Protein AF-0000000066028217 (afdb_homodimer)

InterPro domains:
  IPR004821 Cytidyltransferase-like domain [PF01467] (5-161)
  IPR004821 Cytidyltransferase-like domain [TIGR00125] (3-67)
  IPR005248 Nicotinate/nicotinamide nucleotide adenylyltransferase [MF_00244] (1-187)
  IPR005248 Nicotinate/nicotinamide nucleotide adenylyltransferase [PTHR39321] (1-186)
  IPR005248 Nicotinate/nicotinamide nucleotide adenylyltransferase [TIGR00482] (5-186)
  IPR005248 Nicotinate/nicotinamide nucleotide adenylyltransferase [cd02165] (3-186)
  IPR014729 Rossmann-like alpha/beta/alpha sandwich fold [G3DSA:3.40.50.620] (1-187)

Sequence (380 aa):
MRIAILGGTYNPVHVGHMFLAKEIEHFLNVDKILFIPTHKPVHKCVENISVKDRIAMLKLAVQHENNMFIDECDIINGGITYTVDTIACIRNKYVHDDIYLVIGDDLFESFDSWKNPEKIIDSVNLVVVHRIYSERLVSRFKHTYIDNRIFSISSSEIRSRIEQGLPVDYLLPFDVLQYIKSNNLYVKGKMRIAILGGTYNPVHVGHMFLAKEIEHFLNVDKILFIPTHKPVHKCVENISVKDRIAMLKLAVQHENNMFIDECDIINGGITYTVDTIACIRNKYVHDDIYLVIGDDLFESFDSWKNPEKIIDSVNLVVVHRIYSERLVSRFKHTYIDNRIFSISSSEIRSRIEQGLPVDYLLPFDVLQYIKSNNLYVKGK

Structure (mmCIF, N/CA/C/O backbone):
data_AF-0000000066028217-model_v1
#
loop_
_entity.id
_entity.type
_entity.pdbx_description
1 polymer 'Probable nicotinate-nucleotide adenylyltransferase'
#
loop_
_atom_site.group_PDB
_atom_site.id
_atom_site.type_symbol
_atom_site.label_atom_id
_atom_site.label_alt_id
_atom_site.label_comp_id
_atom_site.label_asym_id
_atom_site.label_entity_id
_atom_site.label_seq_id
_atom_site.pdbx_PDB_ins_code
_atom_site.Cartn_x
_atom_site.Cartn_y
_atom_site.Cartn_z
_atom_site.occupancy
_atom_site.B_iso_or_equiv
_atom_site.auth_seq_id
_atom_site.auth_comp_id
_atom_site.auth_asym_id
_atom_site.auth_atom_id
_atom_site.pdbx_PDB_model_num
ATOM 1 N N . MET A 1 1 ? -8.289 -29.938 -3.59 1 96.25 1 MET A N 1
ATOM 2 C CA . MET A 1 1 ? -8.203 -28.547 -3.166 1 96.25 1 MET A CA 1
ATOM 3 C C . MET A 1 1 ? -8.148 -27.625 -4.371 1 96.25 1 MET A C 1
ATOM 5 O O . MET A 1 1 ? -7.883 -28.062 -5.492 1 96.25 1 MET A O 1
ATOM 9 N N . ARG A 1 2 ? -8.484 -26.344 -4.117 1 98.31 2 ARG A N 1
ATOM 10 C CA . ARG A 1 2 ? -8.258 -25.266 -5.078 1 98.31 2 ARG A CA 1
ATOM 11 C C . ARG A 1 2 ? -6.98 -24.5 -4.75 1 98.31 2 ARG A C 1
ATOM 13 O O . ARG A 1 2 ? -6.859 -23.922 -3.666 1 98.31 2 ARG A O 1
ATOM 20 N N . ILE A 1 3 ? -6.02 -24.531 -5.684 1 98.5 3 ILE A N 1
ATOM 21 C CA . ILE A 1 3 ? -4.699 -23.953 -5.414 1 98.5 3 ILE A CA 1
ATOM 22 C C . ILE A 1 3 ? -4.363 -22.906 -6.477 1 98.5 3 ILE A C 1
ATOM 24 O O . ILE A 1 3 ? -4.395 -23.203 -7.676 1 98.5 3 ILE A O 1
ATOM 28 N N . ALA A 1 4 ? -4.098 -21.703 -6.043 1 98.75 4 ALA A N 1
ATOM 29 C CA . ALA A 1 4 ? -3.627 -20.656 -6.961 1 98.75 4 ALA A CA 1
ATOM 30 C C . ALA A 1 4 ? -2.105 -20.547 -6.922 1 98.75 4 ALA A C 1
ATOM 32 O O . ALA A 1 4 ? -1.503 -20.547 -5.848 1 98.75 4 ALA A O 1
ATOM 33 N N . ILE A 1 5 ? -1.541 -20.484 -8.062 1 98.06 5 ILE A N 1
ATOM 34 C CA . ILE A 1 5 ? -0.092 -20.328 -8.133 1 98.06 5 ILE A CA 1
ATOM 35 C C . ILE A 1 5 ? 0.257 -18.969 -8.727 1 98.06 5 ILE A C 1
ATOM 37 O O . ILE A 1 5 ? -0.337 -18.547 -9.719 1 98.06 5 ILE A O 1
ATOM 41 N N . LEU A 1 6 ? 1.158 -18.297 -8.078 1 97.38 6 LEU A N 1
ATOM 42 C CA . LEU A 1 6 ? 1.657 -16.984 -8.445 1 97.38 6 LEU A CA 1
ATOM 43 C C . LEU A 1 6 ? 3.168 -17 -8.648 1 97.38 6 LEU A C 1
ATOM 45 O O . LEU A 1 6 ? 3.93 -17.016 -7.68 1 97.38 6 LEU A O 1
ATOM 49 N N . GLY A 1 7 ? 3.545 -17.016 -9.914 1 94.56 7 GLY A N 1
ATOM 50 C CA . GLY A 1 7 ? 4.965 -16.922 -10.211 1 94.56 7 GLY A CA 1
ATOM 51 C C . GLY A 1 7 ? 5.496 -15.508 -10.195 1 94.56 7 GLY A C 1
ATOM 52 O O . GLY A 1 7 ? 4.773 -14.562 -10.531 1 94.56 7 GLY A O 1
ATOM 53 N N . GLY A 1 8 ? 6.711 -15.359 -9.797 1 93.12 8 GLY A N 1
ATOM 54 C CA . GLY A 1 8 ? 7.348 -14.055 -9.828 1 93.12 8 GLY A CA 1
ATOM 55 C C . GLY A 1 8 ? 8.812 -14.094 -9.414 1 93.12 8 GLY A C 1
ATOM 56 O O . GLY A 1 8 ? 9.258 -15.055 -8.789 1 93.12 8 GLY A O 1
ATOM 57 N N . THR A 1 9 ? 9.523 -13.062 -9.844 1 91.62 9 THR A N 1
ATOM 58 C CA . THR A 1 9 ? 10.906 -12.945 -9.414 1 91.62 9 THR A CA 1
ATOM 59 C C . THR A 1 9 ? 10.984 -12.57 -7.934 1 91.62 9 THR A C 1
ATOM 61 O O . THR A 1 9 ? 11.852 -13.055 -7.207 1 91.62 9 THR A O 1
ATOM 64 N N . TYR A 1 10 ? 10.062 -11.688 -7.488 1 95.56 10 TYR A N 1
ATOM 65 C CA . TYR A 1 10 ? 9.969 -11.258 -6.098 1 95.56 10 TYR A CA 1
ATOM 66 C C . TYR A 1 10 ? 11.289 -10.656 -5.625 1 95.56 10 TYR A C 1
ATOM 68 O O . TYR A 1 10 ? 11.828 -11.062 -4.594 1 95.56 10 TYR A O 1
ATOM 76 N N . ASN A 1 11 ? 11.68 -9.586 -6.414 1 94.62 11 ASN A N 1
ATOM 77 C CA . ASN A 1 11 ? 12.969 -8.938 -6.172 1 94.62 11 ASN A CA 1
ATOM 78 C C . ASN A 1 11 ? 12.797 -7.469 -5.801 1 94.62 11 ASN A C 1
ATOM 80 O O . ASN A 1 11 ? 13.289 -6.586 -6.508 1 94.62 11 ASN A O 1
ATOM 84 N N . PRO A 1 12 ? 12.203 -7.152 -4.773 1 97.31 12 PRO A N 1
ATOM 85 C CA . PRO A 1 12 ? 11.695 -8 -3.693 1 97.31 12 PRO A CA 1
ATOM 86 C C . PRO A 1 12 ? 10.18 -8.203 -3.773 1 97.31 12 PRO A C 1
ATOM 88 O O . PRO A 1 12 ? 9.516 -7.598 -4.617 1 97.31 12 PRO A O 1
ATOM 91 N N . VAL A 1 13 ? 9.688 -9.109 -2.984 1 98.12 13 VAL A N 1
ATOM 92 C CA . VAL A 1 13 ? 8.258 -9.164 -2.711 1 98.12 13 VAL A CA 1
ATOM 93 C C . VAL A 1 13 ? 7.805 -7.855 -2.064 1 98.12 13 VAL A C 1
ATOM 95 O O . VAL A 1 13 ? 8.547 -7.25 -1.285 1 98.12 13 VAL A O 1
ATOM 98 N N . HIS A 1 14 ? 6.672 -7.363 -2.369 1 98.06 14 HIS A N 1
ATOM 99 C CA . HIS A 1 14 ? 6.145 -6.125 -1.808 1 98.06 14 HIS A CA 1
ATOM 100 C C . HIS A 1 14 ? 4.652 -6.242 -1.517 1 98.06 14 HIS A C 1
ATOM 102 O O . HIS A 1 14 ? 4.051 -7.293 -1.75 1 98.06 14 HIS A O 1
ATOM 108 N N . VAL A 1 15 ? 4.055 -5.207 -0.987 1 97.31 15 VAL A N 1
ATOM 109 C CA . VAL A 1 15 ? 2.684 -5.254 -0.489 1 97.31 15 VAL A CA 1
ATOM 110 C C . VAL A 1 15 ? 1.72 -5.473 -1.652 1 97.31 15 VAL A C 1
ATOM 112 O O . VAL A 1 15 ? 0.639 -6.039 -1.472 1 97.31 15 VAL A O 1
ATOM 115 N N . GLY A 1 16 ? 2.113 -4.992 -2.84 1 96.88 16 GLY A N 1
ATOM 116 C CA . GLY A 1 16 ? 1.283 -5.238 -4.008 1 96.88 16 GLY A CA 1
ATOM 117 C C . GLY A 1 16 ? 1.086 -6.711 -4.305 1 96.88 16 GLY A C 1
ATOM 118 O O . GLY A 1 16 ? -0.009 -7.133 -4.684 1 96.88 16 GLY A O 1
ATOM 119 N N . HIS A 1 17 ? 2.133 -7.52 -4.203 1 97.81 17 HIS A N 1
ATOM 120 C CA . HIS A 1 17 ? 2.031 -8.969 -4.371 1 97.81 17 HIS A CA 1
ATOM 121 C C . HIS A 1 17 ? 1.104 -9.578 -3.326 1 97.81 17 HIS A C 1
ATOM 123 O O . HIS A 1 17 ? 0.26 -10.414 -3.654 1 97.81 17 HIS A O 1
ATOM 129 N N . MET A 1 18 ? 1.271 -9.141 -2.127 1 98.19 18 MET A N 1
ATOM 130 C CA . MET A 1 18 ? 0.493 -9.688 -1.018 1 98.19 18 MET A CA 1
ATOM 131 C C . MET A 1 18 ? -0.981 -9.32 -1.156 1 98.19 18 MET A C 1
ATOM 133 O O . MET A 1 18 ? -1.857 -10.164 -0.95 1 98.19 18 MET A O 1
ATOM 137 N N . PHE A 1 19 ? -1.196 -8.086 -1.511 1 97.94 19 PHE A N 1
ATOM 138 C CA . PHE A 1 19 ? -2.57 -7.641 -1.708 1 97.94 19 PHE A CA 1
ATOM 139 C C . PHE A 1 19 ? -3.24 -8.43 -2.828 1 97.94 19 PHE A C 1
ATOM 141 O O . PHE A 1 19 ? -4.395 -8.836 -2.701 1 97.94 19 PHE A O 1
ATOM 148 N N . LEU A 1 20 ? -2.51 -8.602 -3.906 1 97.75 20 LEU A N 1
ATOM 149 C CA . LEU A 1 20 ? -3.037 -9.383 -5.02 1 97.75 20 LEU A CA 1
ATOM 150 C C . LEU A 1 20 ? -3.418 -10.789 -4.562 1 97.75 20 LEU A C 1
ATOM 152 O O . LEU A 1 20 ? -4.465 -11.312 -4.953 1 97.75 20 LEU A O 1
ATOM 156 N N . ALA A 1 21 ? -2.598 -11.391 -3.777 1 98.44 21 ALA A N 1
ATOM 157 C CA . ALA A 1 21 ? -2.879 -12.727 -3.254 1 98.44 21 ALA A CA 1
ATOM 158 C C . ALA A 1 21 ? -4.195 -12.742 -2.48 1 98.44 21 ALA A C 1
ATOM 160 O O . ALA A 1 21 ? -4.977 -13.695 -2.596 1 98.44 21 ALA A O 1
ATOM 161 N N . LYS A 1 22 ? -4.441 -11.703 -1.709 1 98.12 22 LYS A N 1
ATOM 162 C CA . LYS A 1 22 ? -5.695 -11.609 -0.967 1 98.12 22 L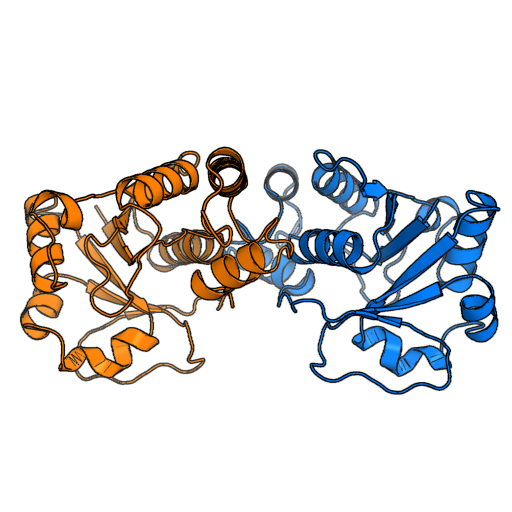YS A CA 1
ATOM 163 C C . LYS A 1 22 ? -6.887 -11.492 -1.913 1 98.12 22 LYS A C 1
ATOM 165 O O . LYS A 1 22 ? -7.934 -12.102 -1.681 1 98.12 22 LYS A O 1
ATOM 170 N N . GLU A 1 23 ? -6.699 -10.672 -2.979 1 97.88 23 GLU A N 1
ATOM 171 C CA . GLU A 1 23 ? -7.742 -10.555 -3.992 1 97.88 23 GLU A CA 1
ATOM 172 C C . GLU A 1 23 ? -8.047 -11.906 -4.629 1 97.88 23 GLU A C 1
ATOM 174 O O . GLU A 1 23 ? -9.219 -12.273 -4.801 1 97.88 23 GLU A O 1
ATOM 179 N N . ILE A 1 24 ? -7.016 -12.609 -4.957 1 98 24 ILE A N 1
ATOM 180 C CA . ILE A 1 24 ? -7.145 -13.906 -5.602 1 98 24 ILE A CA 1
ATOM 181 C C . ILE A 1 24 ? -7.879 -14.875 -4.672 1 98 24 ILE A C 1
ATOM 183 O O . ILE A 1 24 ? -8.789 -15.586 -5.102 1 98 24 ILE A O 1
ATOM 187 N N . GLU A 1 25 ? -7.484 -14.914 -3.447 1 97.69 25 GLU A N 1
ATOM 188 C CA . GLU A 1 25 ? -8.141 -15.758 -2.451 1 97.69 25 GLU A CA 1
ATOM 189 C C . GLU A 1 25 ? -9.641 -15.477 -2.395 1 97.69 25 GLU A C 1
ATOM 191 O O . GLU A 1 25 ? -10.453 -16.406 -2.396 1 97.69 25 GLU A O 1
ATOM 196 N N . HIS A 1 26 ? -9.977 -14.258 -2.404 1 96.94 26 HIS A N 1
ATOM 197 C CA . HIS A 1 26 ? -11.367 -13.836 -2.291 1 96.94 26 HIS A CA 1
ATOM 198 C C . HIS A 1 26 ? -12.156 -14.211 -3.539 1 96.94 26 HIS A C 1
ATOM 200 O O . HIS A 1 26 ? -13.195 -14.867 -3.445 1 96.94 26 HIS A O 1
ATOM 206 N N . PHE A 1 27 ? -11.664 -13.875 -4.719 1 97.5 27 PHE A N 1
ATOM 207 C CA . PHE A 1 27 ? -12.438 -13.984 -5.945 1 97.5 27 PHE A CA 1
ATOM 208 C C . PHE A 1 27 ? -12.492 -15.438 -6.418 1 97.5 27 PHE A C 1
ATOM 210 O O . PHE A 1 27 ? -13.484 -15.859 -7.012 1 97.5 27 PHE A O 1
ATOM 217 N N . LEU A 1 28 ? -11.438 -16.219 -6.121 1 97.81 28 LEU A N 1
ATOM 218 C CA . LEU A 1 28 ? -11.375 -17.578 -6.625 1 97.81 28 LEU A CA 1
ATOM 219 C C . LEU A 1 28 ? -11.742 -18.578 -5.531 1 97.81 28 LEU A C 1
ATOM 221 O O . LEU A 1 28 ? -11.914 -19.766 -5.805 1 97.81 28 LEU A O 1
ATOM 225 N N . ASN A 1 29 ? -11.852 -18.109 -4.293 1 97.12 29 ASN A N 1
ATOM 226 C CA . ASN A 1 29 ? -12.156 -18.969 -3.162 1 97.12 29 ASN A CA 1
ATOM 227 C C . ASN A 1 29 ? -11.203 -20.156 -3.1 1 97.12 29 ASN A C 1
ATOM 229 O O . ASN A 1 29 ? -11.648 -21.312 -3.021 1 97.12 29 ASN A O 1
ATOM 233 N N . VAL A 1 30 ? -9.961 -19.922 -3.201 1 98 30 VAL A N 1
ATOM 234 C CA . VAL A 1 30 ? -8.969 -21 -3.203 1 98 30 VAL A CA 1
ATOM 235 C C . VAL A 1 30 ? -8.625 -21.391 -1.768 1 98 30 VAL A C 1
ATOM 237 O O . VAL A 1 30 ? -8.758 -20.578 -0.848 1 98 30 VAL A O 1
ATOM 240 N N . ASP A 1 31 ? -8.141 -22.594 -1.637 1 98 31 ASP A N 1
ATOM 241 C CA . ASP A 1 31 ? -7.723 -23.125 -0.344 1 98 31 ASP A CA 1
ATOM 242 C C . ASP A 1 31 ? -6.281 -22.734 -0.027 1 98 31 ASP A C 1
ATOM 244 O O . ASP A 1 31 ? -5.898 -22.641 1.142 1 98 31 ASP A O 1
ATOM 248 N N . LYS A 1 32 ? -5.547 -22.578 -1.107 1 97.88 32 LYS A N 1
ATOM 249 C CA . LYS A 1 32 ? -4.105 -22.391 -0.977 1 97.88 32 LYS A CA 1
ATOM 250 C C . LYS A 1 32 ? -3.566 -21.484 -2.076 1 97.88 32 LYS A C 1
ATOM 252 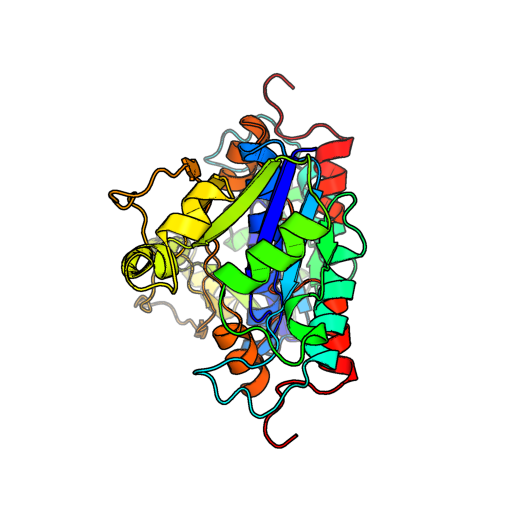O O . LYS A 1 32 ? -3.977 -21.578 -3.232 1 97.88 32 LYS A O 1
ATOM 257 N N . ILE A 1 33 ? -2.693 -20.578 -1.665 1 98.62 33 ILE A N 1
ATOM 258 C CA . ILE A 1 33 ? -1.939 -19.766 -2.617 1 98.62 33 ILE A CA 1
ATOM 259 C C . ILE A 1 33 ? -0.458 -20.125 -2.543 1 98.62 33 ILE A C 1
ATOM 261 O O . ILE A 1 33 ? 0.136 -20.125 -1.462 1 98.62 33 ILE A O 1
ATOM 265 N N . LEU A 1 34 ? 0.12 -20.469 -3.66 1 98.25 34 LEU A N 1
ATOM 266 C CA . LEU A 1 34 ? 1.528 -20.844 -3.748 1 98.25 34 LEU A CA 1
ATOM 267 C C . LEU A 1 34 ? 2.318 -19.781 -4.523 1 98.25 34 LEU A C 1
ATOM 269 O O . LEU A 1 34 ? 2.08 -19.578 -5.715 1 98.25 34 LEU A O 1
ATOM 273 N N . PHE A 1 35 ? 3.203 -19.156 -3.838 1 98.12 35 PHE A N 1
ATOM 274 C CA . PHE A 1 35 ? 4.172 -18.297 -4.516 1 98.12 35 PHE A CA 1
ATOM 275 C C . PHE A 1 35 ? 5.324 -19.125 -5.074 1 98.12 35 PHE A C 1
ATOM 277 O O . PHE A 1 35 ? 5.938 -19.906 -4.352 1 98.12 35 PHE A O 1
ATOM 284 N N . ILE A 1 36 ? 5.652 -18.906 -6.363 1 95.62 36 ILE A N 1
ATOM 285 C CA . ILE A 1 36 ? 6.719 -19.656 -7.023 1 95.62 36 ILE A CA 1
ATOM 286 C C . ILE A 1 36 ? 7.809 -18.688 -7.488 1 95.62 36 ILE A C 1
ATOM 288 O O . ILE A 1 36 ? 7.738 -18.156 -8.594 1 95.62 36 ILE A O 1
ATOM 292 N N . PRO A 1 37 ? 8.82 -18.516 -6.664 1 93.75 37 PRO A N 1
ATOM 293 C CA . PRO A 1 37 ? 9.914 -17.641 -7.09 1 93.75 37 PRO A CA 1
ATOM 294 C C . PRO A 1 37 ? 10.727 -18.219 -8.242 1 93.75 37 PRO A C 1
ATOM 296 O O . PRO A 1 37 ? 11.008 -19.422 -8.258 1 93.75 37 PRO A O 1
ATOM 299 N N . THR A 1 38 ? 11.031 -17.344 -9.148 1 87.38 38 THR A N 1
ATOM 300 C CA . THR A 1 38 ? 11.797 -17.781 -10.312 1 87.38 38 THR A CA 1
ATOM 301 C C . THR A 1 38 ? 13.289 -17.797 -10 1 87.38 38 THR A C 1
ATOM 303 O O . THR A 1 38 ? 13.766 -17.016 -9.18 1 87.38 38 THR A O 1
ATOM 306 N N . HIS A 1 39 ? 14.109 -18.75 -10.516 1 78 39 HIS A N 1
ATOM 307 C CA . HIS A 1 39 ? 15.547 -18.859 -10.281 1 78 39 HIS A CA 1
ATOM 308 C C . HIS A 1 39 ? 16.312 -17.75 -10.992 1 78 39 HIS A C 1
ATOM 310 O O . HIS A 1 39 ? 17.031 -16.984 -10.359 1 78 39 HIS A O 1
ATOM 316 N N . LYS A 1 40 ? 16.484 -17.844 -12.406 1 66.5 40 LYS A N 1
ATOM 317 C CA . LYS A 1 40 ? 17.25 -16.859 -13.172 1 66.5 40 LYS A CA 1
ATOM 318 C C . LYS A 1 40 ? 16.328 -15.812 -13.797 1 66.5 40 LYS A C 1
ATOM 320 O O . LYS A 1 40 ? 15.438 -16.156 -14.57 1 66.5 40 LYS A O 1
ATOM 325 N N . PRO A 1 41 ? 16.438 -14.617 -13.125 1 54.97 41 PRO A N 1
ATOM 326 C CA . PRO A 1 41 ? 15.625 -13.68 -13.898 1 54.97 41 PRO A CA 1
ATOM 327 C C . PRO A 1 41 ? 16.125 -13.492 -15.32 1 54.97 41 PRO A C 1
ATOM 329 O O . PRO A 1 41 ? 17.328 -13.328 -15.539 1 54.97 41 PRO A O 1
ATOM 332 N N . VAL A 1 42 ? 15.695 -14.234 -16.391 1 44.97 42 VAL A N 1
ATOM 333 C CA . VAL A 1 42 ? 16.188 -14.188 -17.766 1 44.97 42 VAL A CA 1
ATOM 334 C C . VAL A 1 42 ? 16.609 -12.766 -18.109 1 44.97 42 VAL A C 1
ATOM 336 O O . VAL A 1 42 ? 17.656 -12.562 -18.75 1 44.97 42 VAL A O 1
ATOM 339 N N . HIS A 1 43 ? 15.836 -11.805 -18.312 1 43.56 43 HIS A N 1
ATOM 340 C CA . HIS A 1 43 ? 16.047 -10.516 -18.969 1 43.56 43 HIS A CA 1
ATOM 341 C C . HIS A 1 43 ? 16.656 -9.5 -18 1 43.56 43 HIS A C 1
ATOM 343 O O . HIS A 1 43 ? 16.953 -8.367 -18.391 1 43.56 43 HIS A O 1
ATOM 349 N N . LYS A 1 44 ? 16.609 -9.844 -16.688 1 46 44 LYS A N 1
ATOM 350 C CA . LYS A 1 44 ? 17.078 -8.734 -15.867 1 46 44 LYS A CA 1
ATOM 351 C C . LYS A 1 44 ? 18.375 -9.094 -15.164 1 46 44 LYS A C 1
ATOM 353 O O . LYS A 1 44 ? 18.531 -10.195 -14.641 1 46 44 LYS A O 1
ATOM 358 N N . CYS A 1 45 ? 19.547 -8.781 -15.797 1 42.94 45 CYS A N 1
ATOM 359 C CA . CYS A 1 45 ? 20.781 -8.852 -15.023 1 42.94 45 CYS A CA 1
ATOM 360 C C . CYS A 1 45 ? 20.516 -8.625 -13.539 1 42.94 45 CYS A C 1
ATOM 362 O O . CYS A 1 45 ? 20.344 -7.484 -13.102 1 42.94 45 CYS A O 1
ATOM 364 N N . VAL A 1 46 ? 19.688 -9.305 -12.945 1 49.84 46 VAL A N 1
ATOM 365 C CA . VAL A 1 46 ? 19.516 -9.031 -11.523 1 49.84 46 VAL A CA 1
ATOM 366 C C . VAL A 1 46 ? 20.844 -9.242 -10.797 1 49.84 46 VAL A C 1
ATOM 368 O O . VAL A 1 46 ? 21.219 -10.375 -10.492 1 49.84 46 VAL A O 1
ATOM 371 N N . GLU A 1 47 ? 21.891 -8.68 -11.32 1 51.38 47 GLU A N 1
ATOM 372 C CA . GLU A 1 47 ? 23.234 -8.961 -10.828 1 51.38 47 GLU A CA 1
ATOM 373 C C . GLU A 1 47 ? 23.234 -9.086 -9.305 1 51.38 47 GLU A C 1
ATOM 375 O O . GLU A 1 47 ? 24.047 -9.828 -8.75 1 51.38 47 GLU A O 1
ATOM 380 N N . ASN A 1 48 ? 22.328 -8.281 -8.477 1 62.94 48 ASN A N 1
ATOM 381 C CA . ASN A 1 48 ? 22.953 -7.973 -7.195 1 62.94 48 ASN A CA 1
ATOM 382 C C . ASN A 1 48 ? 22.266 -8.703 -6.047 1 62.94 48 ASN A C 1
ATOM 384 O O . ASN A 1 48 ? 22.781 -8.742 -4.93 1 62.94 48 ASN A O 1
ATOM 388 N N . ILE A 1 49 ? 21.047 -9.336 -6.262 1 82.88 49 ILE A N 1
ATOM 389 C CA . ILE A 1 49 ? 20.531 -9.977 -5.059 1 82.88 49 ILE A CA 1
ATOM 390 C C . ILE A 1 49 ? 20.406 -11.484 -5.293 1 82.88 49 ILE A C 1
ATOM 392 O O . ILE A 1 49 ? 19.922 -11.906 -6.348 1 82.88 49 ILE A O 1
ATOM 396 N N . SER A 1 50 ? 20.828 -12.375 -4.422 1 87.31 50 SER A N 1
ATOM 397 C CA . SER A 1 50 ? 20.812 -13.836 -4.531 1 87.31 50 SER A CA 1
ATOM 398 C C . SER A 1 50 ? 19.391 -14.383 -4.461 1 87.31 50 SER A C 1
ATOM 400 O O . SER A 1 50 ? 18.5 -13.742 -3.904 1 87.31 50 SER A O 1
ATOM 402 N N . VAL A 1 51 ? 19.203 -15.531 -5.066 1 88.69 51 VAL A N 1
ATOM 403 C CA . VAL A 1 51 ? 17.922 -16.25 -4.973 1 88.69 51 VAL A CA 1
ATOM 404 C C . VAL A 1 51 ? 17.609 -16.547 -3.51 1 88.69 51 VAL A C 1
ATOM 406 O O . VAL A 1 51 ? 16.438 -16.516 -3.105 1 88.69 51 VAL A O 1
ATOM 409 N N . LYS A 1 52 ? 18.656 -16.75 -2.777 1 91.69 52 LYS A N 1
ATOM 410 C CA . LYS A 1 52 ? 18.484 -17.016 -1.353 1 91.69 52 LYS A CA 1
ATOM 411 C C . LYS A 1 52 ? 17.844 -15.828 -0.638 1 91.69 52 LYS A C 1
ATOM 413 O O . LYS A 1 52 ? 16.938 -16 0.175 1 91.69 52 LYS A O 1
ATOM 418 N N . ASP A 1 53 ? 18.297 -14.656 -0.939 1 95.12 53 ASP A N 1
ATOM 419 C CA . ASP A 1 53 ? 17.75 -13.445 -0.337 1 95.12 53 ASP A CA 1
ATOM 420 C C . ASP A 1 53 ? 16.297 -13.234 -0.753 1 95.12 53 ASP A C 1
ATOM 422 O O . ASP A 1 53 ? 15.453 -12.867 0.07 1 95.12 53 ASP A O 1
ATOM 426 N N . ARG A 1 54 ? 16.031 -13.492 -1.999 1 95.19 54 ARG A N 1
ATOM 427 C CA . ARG A 1 54 ? 14.672 -13.328 -2.502 1 95.19 54 ARG A CA 1
ATOM 428 C C . ARG A 1 54 ? 13.711 -14.289 -1.804 1 95.19 54 ARG A C 1
ATOM 430 O O . ARG A 1 54 ? 12.609 -13.898 -1.414 1 95.19 54 ARG A O 1
ATOM 437 N N . ILE A 1 55 ? 14.148 -15.484 -1.61 1 95.12 55 ILE A N 1
ATOM 438 C CA . ILE A 1 55 ? 13.328 -16.5 -0.958 1 95.12 55 ILE A CA 1
ATOM 439 C C . ILE A 1 55 ? 13.148 -16.156 0.517 1 95.12 55 ILE A C 1
ATOM 441 O O . ILE A 1 55 ? 12.055 -16.297 1.066 1 95.12 55 ILE A O 1
ATOM 445 N N . ALA A 1 56 ? 14.227 -15.695 1.141 1 97.31 56 ALA A N 1
ATOM 446 C CA . ALA A 1 56 ? 14.141 -15.289 2.541 1 97.31 56 ALA A CA 1
ATOM 447 C C . ALA A 1 56 ? 13.109 -14.188 2.734 1 97.31 56 ALA A C 1
ATOM 449 O O . ALA A 1 56 ? 12.289 -14.25 3.654 1 97.31 56 ALA A O 1
ATOM 450 N N . MET A 1 57 ? 13.141 -13.242 1.867 1 98.31 57 MET A N 1
ATOM 451 C CA . MET A 1 57 ? 12.188 -12.141 1.945 1 98.31 57 MET A CA 1
ATOM 452 C C . MET A 1 57 ? 10.766 -12.641 1.701 1 98.31 57 MET A C 1
ATOM 454 O O . MET A 1 57 ? 9.828 -12.203 2.373 1 98.31 57 MET A O 1
ATOM 458 N N . LEU A 1 58 ? 10.656 -13.531 0.771 1 98.19 58 LEU A N 1
ATOM 459 C CA . LEU A 1 58 ? 9.344 -14.078 0.469 1 98.19 58 LEU A CA 1
ATOM 460 C C . LEU A 1 58 ? 8.789 -14.852 1.66 1 98.19 58 LEU A C 1
ATOM 462 O O . LEU A 1 58 ? 7.605 -14.742 1.985 1 98.19 58 LEU A O 1
ATOM 466 N N . LYS A 1 59 ? 9.625 -15.617 2.312 1 98.56 59 LYS A N 1
ATOM 467 C CA . LYS A 1 59 ? 9.234 -16.344 3.51 1 98.56 59 LYS A CA 1
ATOM 468 C C . LYS A 1 59 ? 8.742 -15.406 4.602 1 98.56 59 LYS A C 1
ATOM 470 O O . LYS A 1 59 ? 7.738 -15.672 5.262 1 98.56 59 LYS A O 1
ATOM 475 N N . LEU A 1 60 ? 9.438 -14.336 4.742 1 98.62 60 LEU A N 1
ATOM 476 C CA . LEU A 1 60 ? 9.062 -13.336 5.73 1 98.62 60 LEU A CA 1
ATOM 477 C C . LEU A 1 60 ? 7.711 -12.711 5.383 1 98.62 60 LEU A C 1
ATOM 479 O O . LEU A 1 60 ? 6.902 -12.438 6.273 1 98.62 60 LEU A O 1
ATOM 483 N N . ALA A 1 61 ? 7.461 -12.523 4.109 1 98.56 61 ALA A N 1
ATOM 484 C CA . ALA A 1 61 ? 6.234 -11.875 3.656 1 98.56 61 ALA A CA 1
ATOM 485 C C . ALA A 1 61 ? 5.016 -12.75 3.943 1 98.56 61 ALA A C 1
ATOM 487 O O . ALA A 1 61 ? 3.941 -12.242 4.273 1 98.56 61 ALA A O 1
ATOM 488 N N . VAL A 1 62 ? 5.152 -14.102 3.902 1 98.38 62 VAL A N 1
ATOM 489 C CA . VAL A 1 62 ? 3.982 -14.969 3.969 1 98.38 62 VAL A CA 1
ATOM 490 C C . VAL A 1 62 ? 3.859 -15.562 5.371 1 98.38 62 VAL A C 1
ATOM 492 O O . VAL A 1 62 ? 2.881 -16.25 5.676 1 98.38 62 VAL A O 1
ATOM 495 N N . GLN A 1 63 ? 4.785 -15.266 6.234 1 97.44 63 GLN A N 1
ATOM 496 C CA . GLN A 1 63 ? 4.934 -15.984 7.5 1 97.44 63 GLN A CA 1
ATOM 497 C C . GLN A 1 63 ? 3.689 -15.82 8.367 1 97.44 63 GLN A C 1
ATOM 499 O O . GLN A 1 63 ? 3.377 -16.703 9.18 1 97.44 63 GLN A O 1
ATOM 504 N N . HIS A 1 64 ? 2.922 -14.789 8.219 1 94.38 64 HIS A N 1
ATOM 505 C CA . HIS A 1 64 ? 1.761 -14.578 9.078 1 94.38 64 HIS A CA 1
ATOM 506 C C . HIS A 1 64 ? 0.463 -14.844 8.32 1 94.38 64 HIS A C 1
ATOM 508 O O . HIS A 1 64 ? -0.623 -14.531 8.812 1 94.38 64 HIS A O 1
ATOM 514 N N . GLU A 1 65 ? 0.593 -15.359 7.152 1 97.06 65 GLU A N 1
ATOM 515 C CA . GLU A 1 65 ? -0.574 -15.703 6.348 1 97.06 65 GLU A CA 1
ATOM 516 C C . GLU A 1 65 ? -0.93 -17.172 6.488 1 97.06 65 GLU A C 1
ATOM 518 O O . GLU A 1 65 ? -0.049 -18.047 6.457 1 97.06 65 GLU A O 1
ATOM 523 N N . ASN A 1 66 ? -2.191 -17.453 6.648 1 94.81 66 ASN A N 1
ATOM 524 C CA . ASN A 1 66 ? -2.623 -18.828 6.949 1 94.81 66 ASN A CA 1
ATOM 525 C C . ASN A 1 66 ? -2.625 -19.688 5.695 1 94.81 66 ASN A C 1
ATOM 527 O O . ASN A 1 66 ? -2.344 -20.891 5.77 1 94.81 66 ASN A O 1
ATOM 531 N N . ASN A 1 67 ? -2.914 -19.219 4.57 1 97.19 67 ASN A N 1
ATOM 532 C CA . ASN A 1 67 ? -3.105 -20.078 3.4 1 97.19 67 ASN A CA 1
ATOM 533 C C . ASN A 1 67 ? -2.162 -19.688 2.264 1 97.19 67 ASN A C 1
ATOM 535 O O . ASN A 1 67 ? -2.451 -19.953 1.096 1 97.19 67 ASN A O 1
ATOM 539 N N . MET A 1 68 ? -1.07 -18.969 2.541 1 98.44 68 MET A N 1
ATOM 540 C CA . MET A 1 68 ? -0.06 -18.594 1.557 1 98.44 68 MET A CA 1
ATOM 541 C C . MET A 1 68 ? 1.253 -19.328 1.816 1 98.44 68 MET A C 1
ATOM 543 O O . MET A 1 68 ? 1.74 -19.359 2.947 1 98.44 68 MET A O 1
ATOM 547 N N . PHE A 1 69 ? 1.771 -19.969 0.794 1 98.19 69 PHE A N 1
ATOM 548 C CA . PHE A 1 69 ? 2.971 -20.781 0.918 1 98.19 69 PHE A CA 1
ATOM 549 C C . PHE A 1 69 ? 3.926 -20.531 -0.241 1 98.19 69 PHE A C 1
ATOM 551 O O . PHE A 1 69 ? 3.574 -19.828 -1.2 1 98.19 69 PHE A O 1
ATOM 558 N N . ILE A 1 70 ? 5.16 -21.062 -0.077 1 97.44 70 ILE A N 1
ATOM 559 C CA . ILE A 1 70 ? 6.18 -20.938 -1.113 1 97.44 70 ILE A CA 1
ATOM 560 C C . ILE A 1 70 ? 6.5 -22.312 -1.688 1 97.44 70 ILE A C 1
ATOM 562 O O . ILE A 1 70 ? 6.625 -23.297 -0.946 1 97.44 70 ILE A O 1
ATOM 566 N N . ASP A 1 71 ? 6.543 -22.406 -2.938 1 95.19 71 ASP A N 1
ATOM 567 C CA . ASP A 1 71 ? 7.051 -23.594 -3.623 1 95.19 71 ASP A CA 1
ATOM 568 C C . ASP A 1 71 ? 8.289 -23.25 -4.453 1 95.19 71 ASP A C 1
ATOM 570 O O . ASP A 1 71 ? 8.227 -22.406 -5.352 1 95.19 71 ASP A O 1
ATOM 574 N N . GLU A 1 72 ? 9.367 -23.906 -4.246 1 90.19 72 GLU A N 1
ATOM 575 C CA . GLU A 1 72 ? 10.648 -23.547 -4.852 1 90.19 72 GLU A CA 1
ATOM 576 C C . GLU A 1 72 ? 10.953 -24.453 -6.051 1 90.19 72 GLU A C 1
ATOM 578 O O . GLU A 1 72 ? 12.125 -24.688 -6.367 1 90.19 72 GLU A O 1
ATOM 583 N N . CYS A 1 73 ? 9.992 -24.922 -6.664 1 85.25 73 CYS A N 1
ATOM 584 C CA . CYS A 1 73 ? 10.172 -25.875 -7.758 1 85.25 73 CYS A CA 1
ATOM 585 C C . CYS A 1 73 ? 11.031 -25.266 -8.859 1 85.25 73 CYS A C 1
ATOM 587 O O . CYS A 1 73 ? 11.805 -25.969 -9.508 1 85.25 73 CYS A O 1
ATOM 589 N N . ASP A 1 74 ? 10.969 -23.984 -9.086 1 78.75 74 ASP A N 1
ATOM 590 C CA . ASP A 1 74 ? 11.758 -23.344 -10.133 1 78.75 74 ASP A CA 1
ATOM 591 C C . ASP A 1 74 ? 13.234 -23.281 -9.758 1 78.75 74 ASP A C 1
ATOM 593 O O . ASP A 1 74 ? 14.094 -23.156 -10.633 1 78.75 74 ASP A O 1
ATOM 597 N N . ILE A 1 75 ? 13.492 -23.297 -8.578 1 72.62 75 ILE A N 1
ATOM 598 C CA . ILE A 1 75 ? 14.859 -23.125 -8.086 1 72.62 75 ILE A CA 1
ATOM 599 C C . ILE A 1 75 ? 15.547 -24.484 -7.996 1 72.62 75 ILE A C 1
ATOM 601 O O . ILE A 1 75 ? 16.719 -24.625 -8.344 1 72.62 75 ILE A O 1
ATOM 605 N N . ILE A 1 76 ? 14.906 -25.438 -7.547 1 61.66 76 ILE A N 1
ATOM 606 C CA . ILE A 1 76 ? 15.453 -26.75 -7.258 1 61.66 76 ILE A CA 1
ATOM 607 C C . ILE A 1 76 ? 15.906 -27.422 -8.555 1 61.66 76 ILE A C 1
ATOM 609 O O . ILE A 1 76 ? 16.938 -28.094 -8.594 1 61.66 76 ILE A O 1
ATOM 613 N N . ASN A 1 77 ? 15.258 -27.266 -9.547 1 57.41 77 ASN A N 1
ATOM 614 C CA . ASN A 1 77 ? 15.617 -28.047 -10.734 1 57.41 77 ASN A CA 1
ATOM 615 C C . ASN A 1 77 ? 16.625 -27.297 -11.602 1 57.41 77 ASN A C 1
ATOM 617 O O . ASN A 1 77 ? 16.656 -27.469 -12.82 1 57.41 77 ASN A O 1
ATOM 621 N N . GLY A 1 78 ? 17.484 -26.625 -10.914 1 59.06 78 GLY A N 1
ATOM 622 C CA . GLY A 1 78 ? 18.594 -26.016 -11.633 1 59.06 78 GLY A CA 1
ATOM 623 C C . GLY A 1 78 ? 18.172 -24.828 -12.477 1 59.06 78 GLY A C 1
ATOM 624 O O . GLY A 1 78 ? 18.922 -24.391 -13.352 1 59.06 78 GLY A O 1
ATOM 625 N N . GLY A 1 79 ? 16.875 -24.406 -12.164 1 61.22 79 GLY A N 1
ATOM 626 C CA . GLY A 1 79 ? 16.438 -23.219 -12.867 1 61.22 79 GLY A CA 1
ATOM 627 C C . GLY A 1 79 ? 15.453 -23.5 -13.977 1 61.22 79 GLY A C 1
ATOM 628 O O . GLY A 1 79 ? 15.82 -24.047 -15.016 1 61.22 79 GLY A O 1
ATOM 629 N N . ILE A 1 80 ? 14.195 -23.812 -13.672 1 62.62 80 ILE A N 1
ATOM 630 C CA . ILE A 1 80 ? 13.109 -23.891 -14.641 1 62.62 80 ILE A CA 1
ATOM 631 C C . ILE A 1 80 ? 12.828 -22.516 -15.219 1 62.62 80 ILE A C 1
ATOM 633 O O . ILE A 1 80 ? 12.672 -21.547 -14.477 1 62.62 80 ILE A O 1
ATOM 637 N N . THR A 1 81 ? 12.914 -22.609 -16.531 1 68 81 THR A N 1
ATOM 638 C CA . THR A 1 81 ? 12.82 -21.328 -17.203 1 68 81 THR A CA 1
ATOM 639 C C . THR A 1 81 ? 11.414 -21.094 -17.734 1 68 81 THR A C 1
ATOM 641 O O . THR A 1 81 ? 10.906 -19.969 -17.703 1 68 81 THR A O 1
ATOM 644 N N . TYR A 1 82 ? 10.742 -22.312 -18.031 1 88 82 TYR A N 1
ATOM 645 C CA . TYR A 1 82 ? 9.469 -22.094 -18.703 1 88 82 TYR A CA 1
ATOM 646 C C . TYR A 1 82 ? 8.305 -22.422 -17.781 1 88 82 TYR A C 1
ATOM 648 O O . TYR A 1 82 ? 8.359 -23.391 -17.031 1 88 82 TYR A O 1
ATOM 656 N N . THR A 1 83 ? 7.223 -21.719 -17.969 1 92.94 83 THR A N 1
ATOM 657 C CA . THR A 1 83 ? 6.035 -21.875 -17.125 1 92.94 83 THR A CA 1
ATOM 658 C C . THR A 1 83 ? 5.469 -23.281 -17.266 1 92.94 83 THR A C 1
ATOM 660 O O . THR A 1 83 ? 4.984 -23.859 -16.281 1 92.94 83 THR A O 1
ATOM 663 N N . VAL A 1 84 ? 5.582 -23.859 -18.5 1 94.25 84 VAL A N 1
ATOM 664 C CA . VAL A 1 84 ? 5.043 -25.203 -18.719 1 94.25 84 VAL A CA 1
ATOM 665 C C . VAL A 1 84 ? 5.773 -26.203 -17.844 1 94.25 84 VAL A C 1
ATOM 667 O O . VAL A 1 84 ? 5.172 -27.156 -17.344 1 94.25 84 VAL A O 1
ATOM 670 N N . ASP A 1 85 ? 7.039 -25.938 -17.625 1 91.88 85 ASP A N 1
ATOM 671 C CA . ASP A 1 85 ? 7.82 -26.828 -16.766 1 91.88 85 ASP A CA 1
ATOM 672 C C . ASP A 1 85 ? 7.453 -26.625 -15.297 1 91.88 85 ASP A C 1
ATOM 674 O O . ASP A 1 85 ? 7.391 -27.578 -14.523 1 91.88 85 ASP A O 1
ATOM 678 N N . THR A 1 86 ? 7.238 -25.391 -14.953 1 92.62 86 THR A N 1
ATOM 679 C CA . THR A 1 86 ? 6.777 -25.078 -13.609 1 92.62 86 THR A CA 1
ATOM 680 C C . THR A 1 86 ? 5.449 -25.781 -13.32 1 92.62 86 THR A C 1
ATOM 682 O O . THR A 1 86 ? 5.273 -26.375 -12.258 1 92.62 86 THR A O 1
ATOM 685 N N . ILE A 1 87 ? 4.566 -25.734 -14.227 1 94.69 87 ILE A N 1
ATOM 686 C CA . ILE A 1 87 ? 3.238 -26.328 -14.086 1 94.69 87 ILE A CA 1
ATOM 687 C C . ILE A 1 87 ? 3.361 -27.844 -13.938 1 94.69 87 ILE A C 1
ATOM 689 O O . ILE A 1 87 ? 2.676 -28.453 -13.109 1 94.69 87 ILE A O 1
ATOM 693 N N . ALA A 1 88 ? 4.246 -28.422 -14.734 1 93.38 88 ALA A N 1
ATOM 694 C CA . ALA A 1 88 ? 4.461 -29.875 -14.641 1 93.38 88 ALA A CA 1
ATOM 695 C C . ALA A 1 88 ? 4.926 -30.266 -13.242 1 93.38 88 ALA A C 1
ATOM 697 O O . ALA A 1 88 ? 4.445 -31.25 -12.672 1 93.38 88 ALA A O 1
ATOM 698 N N . CYS A 1 89 ? 5.793 -29.484 -12.742 1 92.69 89 CYS A N 1
ATOM 699 C CA . CYS A 1 89 ? 6.316 -29.734 -11.406 1 92.69 89 CYS A CA 1
ATOM 700 C C . CYS A 1 89 ? 5.211 -29.641 -10.359 1 92.69 89 CYS A C 1
ATOM 702 O O . CYS A 1 89 ? 5.086 -30.516 -9.5 1 92.69 89 CYS A O 1
ATOM 704 N N . ILE A 1 90 ? 4.383 -28.625 -10.461 1 94.62 90 ILE A N 1
ATOM 705 C CA . ILE A 1 90 ? 3.311 -28.391 -9.5 1 94.62 90 ILE A CA 1
ATOM 706 C C . ILE A 1 90 ? 2.25 -29.484 -9.625 1 94.62 90 ILE A C 1
ATOM 708 O O . ILE A 1 90 ? 1.754 -29.984 -8.617 1 94.62 90 ILE A O 1
ATOM 712 N N . ARG A 1 91 ? 1.963 -29.844 -10.82 1 94.56 91 ARG A N 1
ATOM 713 C CA . ARG A 1 91 ? 0.953 -30.875 -11.078 1 94.56 91 ARG A CA 1
ATOM 714 C C . ARG A 1 91 ? 1.365 -32.219 -10.484 1 94.56 91 ARG A C 1
ATOM 716 O O . ARG A 1 91 ? 0.516 -33 -10.031 1 94.56 91 ARG A O 1
ATOM 723 N N . ASN A 1 92 ? 2.645 -32.469 -10.508 1 93.81 92 ASN A N 1
ATOM 724 C CA . ASN A 1 92 ? 3.146 -33.719 -9.93 1 93.81 92 ASN A CA 1
ATOM 725 C C . ASN A 1 92 ? 2.945 -33.75 -8.422 1 93.81 92 ASN A C 1
ATOM 727 O O . ASN A 1 92 ? 2.74 -34.812 -7.844 1 93.81 92 ASN A O 1
ATOM 731 N N . LYS A 1 93 ? 2.971 -32.625 -7.82 1 94.5 93 LYS A N 1
ATOM 732 C CA . LYS A 1 93 ? 2.812 -32.531 -6.375 1 94.5 93 LYS A CA 1
ATOM 733 C C . LYS A 1 93 ? 1.337 -32.5 -5.984 1 94.5 93 LYS A C 1
ATOM 735 O O . LYS A 1 93 ? 0.968 -32.969 -4.902 1 94.5 93 LYS A O 1
ATOM 740 N N . TYR A 1 94 ? 0.567 -31.922 -6.898 1 95.5 94 TYR A N 1
ATOM 741 C CA . TYR A 1 94 ? -0.853 -31.734 -6.633 1 95.5 94 TYR A CA 1
ATOM 742 C C . TYR A 1 94 ? -1.706 -32.375 -7.727 1 95.5 94 TYR A C 1
ATOM 744 O O . TYR A 1 94 ? -2.508 -31.672 -8.367 1 95.5 94 TYR A O 1
ATOM 752 N N . VAL A 1 95 ? -1.697 -33.656 -7.82 1 93.88 95 VAL A N 1
ATOM 753 C CA . VAL A 1 95 ? -2.184 -34.438 -8.945 1 93.88 95 VAL A CA 1
ATOM 754 C C . VAL A 1 95 ? -3.701 -34.312 -9.047 1 93.88 95 VAL A C 1
ATOM 756 O O . VAL A 1 95 ? -4.246 -34.219 -10.148 1 93.88 95 VAL A O 1
ATOM 759 N N . HIS A 1 96 ? -4.441 -34.219 -7.941 1 95.12 96 HIS A N 1
ATOM 760 C CA . HIS A 1 96 ? -5.898 -34.25 -7.988 1 95.12 96 HIS A CA 1
ATOM 761 C C . HIS A 1 96 ? -6.508 -32.906 -7.633 1 95.12 96 HIS A C 1
ATOM 763 O O . HIS A 1 96 ? -7.727 -32.781 -7.516 1 95.12 96 HIS A O 1
ATOM 769 N N . ASP A 1 97 ? -5.668 -31.922 -7.492 1 97.69 97 ASP A N 1
ATOM 770 C CA . ASP A 1 97 ? -6.145 -30.625 -7.055 1 97.69 97 ASP A CA 1
ATOM 771 C C . ASP A 1 97 ? -6.457 -29.719 -8.25 1 97.69 97 ASP A C 1
ATOM 773 O O . ASP A 1 97 ? -5.996 -29.984 -9.367 1 97.69 97 ASP A O 1
ATOM 777 N N . ASP A 1 98 ? -7.34 -28.797 -8.055 1 98.06 98 ASP A N 1
ATOM 778 C CA . ASP A 1 98 ? -7.594 -27.75 -9.047 1 98.06 98 ASP A CA 1
ATOM 779 C C . ASP A 1 98 ? -6.539 -26.656 -8.977 1 98.06 98 ASP A C 1
ATOM 781 O O . ASP A 1 98 ? -6.449 -25.938 -7.984 1 98.06 98 ASP A O 1
ATOM 785 N N . ILE A 1 99 ? -5.773 -26.562 -10.078 1 98.31 99 ILE A N 1
ATOM 786 C CA . ILE A 1 99 ? -4.676 -25.594 -10.086 1 98.31 99 ILE A CA 1
ATOM 787 C C . ILE A 1 99 ? -5.07 -24.375 -10.914 1 98.31 99 ILE A C 1
ATOM 789 O O . ILE A 1 99 ? -5.535 -24.5 -12.047 1 98.31 99 ILE A O 1
ATOM 793 N N . TYR A 1 100 ? -4.926 -23.172 -10.352 1 98.75 100 TYR A N 1
ATOM 794 C CA . TYR A 1 100 ? -5.16 -21.891 -11.016 1 98.75 100 TYR A CA 1
ATOM 795 C C . TYR A 1 100 ? -3.85 -21.156 -11.242 1 98.75 100 TYR A C 1
ATOM 797 O O . TYR A 1 100 ? -3.178 -20.75 -10.289 1 98.75 100 TYR A O 1
ATOM 805 N N . LEU A 1 101 ? -3.441 -21.016 -12.5 1 98.5 101 LEU A N 1
ATOM 806 C CA . LEU A 1 101 ? -2.287 -20.188 -12.844 1 98.5 101 LEU A CA 1
ATOM 807 C C . LEU A 1 101 ? -2.688 -18.719 -12.984 1 98.5 101 LEU A C 1
ATOM 809 O O . LEU A 1 101 ? -3.455 -18.359 -13.875 1 98.5 101 LEU A O 1
ATOM 813 N N . VAL A 1 102 ? -2.145 -17.891 -12.117 1 98.56 102 VAL A N 1
ATOM 814 C CA . VAL A 1 102 ? -2.486 -16.469 -12.125 1 98.56 102 VAL A CA 1
ATOM 815 C C . VAL A 1 102 ? -1.381 -15.672 -12.82 1 98.56 102 VAL A C 1
ATOM 817 O O . VAL A 1 102 ? -0.213 -15.75 -12.43 1 98.56 102 VAL A O 1
ATOM 820 N N . ILE A 1 103 ? -1.77 -14.938 -13.828 1 97.88 103 ILE A N 1
ATOM 821 C CA . ILE A 1 103 ? -0.792 -14.086 -14.5 1 97.88 103 ILE A CA 1
ATOM 822 C C . ILE A 1 103 ? -1.38 -12.695 -14.711 1 97.88 103 ILE A C 1
ATOM 824 O O . ILE A 1 103 ? -2.6 -12.531 -14.797 1 97.88 103 ILE A O 1
ATOM 828 N N . GLY A 1 104 ? -0.553 -11.711 -14.703 1 97.12 104 GLY A N 1
ATOM 829 C CA . GLY A 1 104 ? -0.965 -10.359 -15.039 1 97.12 104 GLY A CA 1
ATOM 830 C C . GLY A 1 104 ? -1.294 -10.18 -16.516 1 97.12 104 GLY A C 1
ATOM 831 O O . GLY A 1 104 ? -0.782 -10.914 -17.359 1 97.12 104 GLY A O 1
ATOM 832 N N . ASP A 1 105 ? -2.107 -9.211 -16.75 1 97.06 105 ASP A N 1
ATOM 833 C CA . ASP A 1 105 ? -2.521 -8.961 -18.141 1 97.06 105 ASP A CA 1
ATOM 834 C C . ASP A 1 105 ? -1.339 -8.516 -18.984 1 97.06 105 ASP A C 1
ATOM 836 O O . ASP A 1 105 ? -1.366 -8.648 -20.219 1 97.06 105 ASP A O 1
ATOM 840 N N . ASP A 1 106 ? -0.288 -8.031 -18.375 1 94.06 106 ASP A N 1
ATOM 841 C CA . ASP A 1 106 ? 0.937 -7.695 -19.094 1 94.06 106 ASP A CA 1
ATOM 842 C C . ASP A 1 106 ? 1.579 -8.945 -19.688 1 94.06 106 ASP A C 1
ATOM 844 O O . ASP A 1 106 ? 2.141 -8.898 -20.781 1 94.06 106 ASP A O 1
ATOM 848 N N . LEU A 1 107 ? 1.599 -10.055 -19 1 94.69 107 LEU A N 1
ATOM 849 C CA . LEU A 1 107 ? 2.113 -11.328 -19.484 1 94.69 107 LEU A CA 1
ATOM 850 C C . LEU A 1 107 ? 1.112 -12 -20.422 1 94.69 107 LEU A C 1
ATOM 852 O O . LEU A 1 107 ? 1.501 -12.617 -21.406 1 94.69 107 LEU A O 1
ATOM 856 N N . PHE A 1 108 ? -0.143 -11.844 -20.094 1 96.94 108 PHE A N 1
ATOM 857 C CA . PHE A 1 108 ? -1.215 -12.5 -20.828 1 96.94 108 PHE A CA 1
ATOM 858 C C . PHE A 1 108 ? -1.234 -12.023 -22.281 1 96.94 108 PHE A C 1
ATOM 860 O O . PHE A 1 108 ? -1.571 -12.789 -23.188 1 96.94 108 PHE A O 1
ATOM 867 N N . GLU A 1 109 ? -0.873 -10.773 -22.438 1 95.25 109 GLU A N 1
ATOM 868 C CA . GLU A 1 109 ? -0.875 -10.172 -23.781 1 95.25 109 GLU A CA 1
ATOM 869 C C . GLU A 1 109 ? -0.042 -11 -24.75 1 95.25 109 GLU A C 1
ATOM 871 O O . GLU A 1 109 ? -0.369 -11.086 -25.938 1 95.25 109 GLU A O 1
ATOM 876 N N . SER A 1 110 ? 1.026 -11.625 -24.328 1 95.12 110 SER A N 1
ATOM 877 C CA . SER A 1 110 ? 1.921 -12.398 -25.188 1 95.12 110 SER A CA 1
ATOM 878 C C . SER A 1 110 ? 1.838 -13.891 -24.875 1 95.12 110 SER A C 1
ATOM 880 O O . SER A 1 110 ? 2.773 -14.641 -25.141 1 95.12 110 SER A O 1
ATOM 882 N N . PHE A 1 111 ? 0.806 -14.344 -24.281 1 96.75 111 PHE A N 1
ATOM 883 C CA . PHE A 1 111 ? 0.667 -15.719 -23.812 1 96.75 111 PHE A CA 1
ATOM 884 C C . PHE A 1 111 ? 0.801 -16.703 -24.984 1 96.75 111 PHE A C 1
ATOM 886 O O . PHE A 1 111 ? 1.335 -17.797 -24.812 1 96.75 111 PHE A O 1
ATOM 893 N N . ASP A 1 112 ? 0.36 -16.328 -26.156 1 95.5 112 ASP A N 1
ATOM 894 C CA . ASP A 1 112 ? 0.42 -17.172 -27.359 1 95.5 112 ASP A CA 1
ATOM 895 C C . ASP A 1 112 ? 1.86 -17.547 -27.688 1 95.5 112 ASP A C 1
ATOM 897 O O . ASP A 1 112 ? 2.107 -18.594 -28.297 1 95.5 112 ASP A O 1
ATOM 901 N N . SER A 1 113 ? 2.77 -16.734 -27.219 1 95.5 113 SER A N 1
ATOM 902 C CA . SER A 1 113 ? 4.172 -16.953 -27.562 1 95.5 113 SER A CA 1
ATOM 903 C C . SER A 1 113 ? 4.875 -17.797 -26.516 1 95.5 113 SER A C 1
ATOM 905 O O . SER A 1 113 ? 6.051 -18.141 -26.672 1 95.5 113 SER A O 1
ATOM 907 N N . TRP A 1 114 ? 4.125 -18.188 -25.453 1 95.75 114 TRP A N 1
ATOM 908 C CA . TRP A 1 114 ? 4.734 -19 -24.406 1 95.75 114 TRP A CA 1
ATOM 909 C C . TRP A 1 114 ? 5.039 -20.406 -24.922 1 95.75 114 TRP A C 1
ATOM 911 O O . TRP A 1 114 ? 4.438 -20.859 -25.891 1 95.75 114 TRP A O 1
ATOM 921 N N . LYS A 1 115 ? 6.043 -21.031 -24.266 1 95 115 LYS A N 1
ATOM 922 C CA . LYS A 1 115 ? 6.348 -22.406 -24.625 1 95 115 LYS A CA 1
ATOM 923 C C . LYS A 1 115 ? 5.168 -23.328 -24.328 1 95 115 LYS A C 1
ATOM 925 O O . LYS A 1 115 ? 4.758 -23.453 -23.172 1 95 115 LYS A O 1
ATOM 930 N N . ASN A 1 116 ? 4.582 -23.969 -25.312 1 96.56 116 ASN A N 1
ATOM 931 C CA . ASN A 1 116 ? 3.494 -24.938 -25.219 1 96.56 116 ASN A CA 1
ATOM 932 C C . ASN A 1 116 ? 2.287 -24.359 -24.484 1 96.56 116 ASN A C 1
ATOM 934 O O . ASN A 1 116 ? 1.788 -24.969 -23.531 1 96.56 116 ASN A O 1
ATOM 938 N N . PRO A 1 117 ? 1.78 -23.234 -24.938 1 97.38 117 PRO A N 1
ATOM 939 C CA . PRO A 1 117 ? 0.666 -22.594 -24.25 1 97.38 117 PRO A CA 1
ATOM 940 C C . PRO A 1 117 ? -0.577 -23.484 -24.172 1 97.38 117 PRO A C 1
ATOM 942 O O . PRO A 1 117 ? -1.328 -23.422 -23.203 1 97.38 117 PRO A O 1
ATOM 945 N N . GLU A 1 118 ? -0.75 -24.328 -25.188 1 97.69 118 GLU A N 1
ATOM 946 C CA . GLU A 1 118 ? -1.896 -25.234 -25.172 1 97.69 118 GLU A CA 1
ATOM 947 C C . GLU A 1 118 ? -1.789 -26.25 -24.047 1 97.69 118 GLU A C 1
ATOM 949 O O . GLU A 1 118 ? -2.787 -26.562 -23.391 1 97.69 118 GLU A O 1
ATOM 954 N N . LYS A 1 119 ? -0.616 -26.703 -23.859 1 97.25 119 LYS A N 1
ATOM 955 C CA . LYS A 1 119 ? -0.385 -27.641 -22.766 1 97.25 119 LYS A CA 1
ATOM 956 C C . LYS A 1 119 ? -0.653 -27 -21.422 1 97.25 119 LYS A C 1
ATOM 958 O O . LYS A 1 119 ? -1.176 -27.641 -20.5 1 97.25 119 LYS A O 1
ATOM 963 N N . ILE A 1 120 ? -0.267 -25.75 -21.312 1 97.56 120 ILE A N 1
ATOM 964 C CA . ILE A 1 120 ? -0.513 -25.016 -20.078 1 97.56 120 ILE A CA 1
ATOM 965 C C . ILE A 1 120 ? -2.014 -24.953 -19.812 1 97.56 120 ILE A C 1
ATOM 967 O O . ILE A 1 120 ? -2.473 -25.312 -18.719 1 97.56 120 ILE A O 1
ATOM 971 N N . ILE A 1 121 ? -2.785 -24.641 -20.844 1 97.62 121 ILE A N 1
ATOM 972 C CA . ILE A 1 121 ? -4.223 -24.438 -20.703 1 97.62 121 ILE A CA 1
ATOM 973 C C . ILE A 1 121 ? -4.906 -25.766 -20.359 1 97.62 121 ILE A C 1
ATOM 975 O O . ILE A 1 121 ? -5.883 -25.781 -19.609 1 97.62 121 ILE A O 1
ATOM 979 N N . ASP A 1 122 ? -4.363 -26.812 -20.812 1 96.94 122 ASP A N 1
ATOM 980 C CA . ASP A 1 122 ? -4.926 -28.141 -20.562 1 96.94 122 ASP A CA 1
ATOM 981 C C . ASP A 1 122 ? -4.625 -28.594 -19.141 1 96.94 122 ASP A C 1
ATOM 983 O O . ASP A 1 122 ? -5.281 -29.5 -18.625 1 96.94 122 ASP A O 1
ATOM 987 N N . SER A 1 123 ? -3.674 -27.953 -18.531 1 97.19 123 SER A N 1
ATOM 988 C CA . SER A 1 123 ? -3.156 -28.469 -17.266 1 97.19 123 SER A CA 1
ATOM 989 C C . SER A 1 123 ? -3.666 -27.641 -16.078 1 97.19 123 SER A C 1
ATOM 991 O O . SER A 1 123 ? -3.646 -28.109 -14.938 1 97.19 123 SER A O 1
ATOM 993 N N . VAL A 1 124 ? -4.027 -26.391 -16.375 1 98.19 124 VAL A N 1
ATOM 994 C CA . VAL A 1 124 ? -4.398 -25.5 -15.273 1 98.19 124 VAL A CA 1
ATOM 995 C C . VAL A 1 124 ? -5.59 -24.641 -15.688 1 98.19 124 VAL A C 1
ATOM 997 O O . VAL A 1 124 ? -5.961 -24.609 -16.859 1 98.19 124 VAL A O 1
ATOM 1000 N N . ASN A 1 125 ? -6.242 -24.094 -14.711 1 98.38 125 ASN A N 1
ATOM 1001 C CA . ASN A 1 125 ? -7.172 -23 -14.961 1 98.38 125 ASN A CA 1
ATOM 1002 C C . ASN A 1 125 ? -6.449 -21.656 -15.039 1 98.38 125 ASN A C 1
ATOM 1004 O O . ASN A 1 125 ? -5.914 -21.172 -14.047 1 98.38 125 ASN A O 1
ATOM 1008 N N . LEU A 1 126 ? -6.445 -21.062 -16.203 1 98.62 126 LEU A N 1
ATOM 1009 C CA . LEU A 1 126 ? -5.742 -19.797 -16.391 1 98.62 126 LEU A CA 1
ATOM 1010 C C . LEU A 1 126 ? -6.559 -18.641 -15.859 1 98.62 126 LEU A C 1
ATOM 1012 O O . LEU A 1 126 ? -7.738 -18.484 -16.188 1 98.62 126 LEU A O 1
ATOM 1016 N N . VAL A 1 127 ? -5.934 -17.844 -15.008 1 98.69 127 VAL A N 1
ATOM 1017 C CA . VAL A 1 127 ? -6.555 -16.656 -14.422 1 98.69 127 VAL A CA 1
ATOM 1018 C C . VAL A 1 127 ? -5.738 -15.414 -14.766 1 98.69 127 VAL A C 1
ATOM 1020 O O . VAL A 1 127 ? -4.527 -15.383 -14.539 1 98.69 127 VAL A O 1
ATOM 1023 N N . VAL A 1 128 ? -6.434 -14.422 -15.266 1 98.44 128 VAL A N 1
ATOM 1024 C CA . VAL A 1 128 ? -5.777 -13.172 -15.641 1 98.44 128 VAL A CA 1
ATOM 1025 C C . VAL A 1 128 ? -6.223 -12.055 -14.695 1 98.44 128 VAL A C 1
ATOM 1027 O O . VAL A 1 128 ? -7.41 -11.93 -14.383 1 98.44 128 VAL A O 1
ATOM 1030 N N . VAL A 1 129 ? -5.266 -11.305 -14.234 1 97.88 129 VAL A N 1
ATOM 1031 C CA . VAL A 1 129 ? -5.551 -10.195 -13.328 1 97.88 129 VAL A CA 1
ATOM 1032 C C . VAL A 1 129 ? -5.102 -8.883 -13.969 1 97.88 129 VAL A C 1
ATOM 1034 O O . VAL A 1 129 ? -4.23 -8.875 -14.844 1 97.88 129 VAL A O 1
ATOM 1037 N N . HIS A 1 130 ? -5.68 -7.777 -13.492 1 96.19 130 HIS A N 1
ATOM 1038 C CA . HIS A 1 130 ? -5.297 -6.445 -13.953 1 96.19 130 HIS A CA 1
ATOM 1039 C C . HIS A 1 130 ? -3.969 -6.012 -13.344 1 96.19 130 HIS A C 1
ATOM 1041 O O . HIS A 1 130 ? -3.793 -6.074 -12.125 1 96.19 130 HIS A O 1
ATOM 1047 N N . ARG A 1 131 ? -3.084 -5.574 -14.227 1 93.06 131 ARG A N 1
ATOM 1048 C CA . ARG A 1 131 ? -1.809 -5.016 -13.789 1 93.06 131 ARG A CA 1
ATOM 1049 C C . ARG A 1 131 ? -1.539 -3.674 -14.461 1 93.06 131 ARG A C 1
ATOM 1051 O O . ARG A 1 131 ? -1.288 -2.674 -13.789 1 93.06 131 ARG A O 1
ATOM 1058 N N . ILE A 1 132 ? -1.679 -3.639 -15.75 1 90.5 132 ILE A N 1
ATOM 1059 C CA . ILE A 1 132 ? -1.376 -2.395 -16.438 1 90.5 132 ILE A CA 1
ATOM 1060 C C . ILE A 1 132 ? -2.574 -1.974 -17.297 1 90.5 132 ILE A C 1
ATOM 1062 O O . ILE A 1 132 ? -2.656 -0.825 -17.734 1 90.5 132 ILE A O 1
ATOM 1066 N N . TYR A 1 133 ? -3.543 -2.891 -17.531 1 90.62 133 TYR A N 1
ATOM 1067 C CA . TYR A 1 133 ? -4.723 -2.582 -18.328 1 90.62 133 TYR A CA 1
ATOM 1068 C C . TYR A 1 133 ? -5.973 -2.525 -17.469 1 90.62 133 TYR A C 1
ATOM 1070 O O . TYR A 1 133 ? -6.137 -3.338 -16.547 1 90.62 133 TYR A O 1
ATOM 1078 N N . SER A 1 134 ? -6.801 -1.583 -17.781 1 89.44 134 SER A N 1
ATOM 1079 C CA . SER A 1 134 ? -8.078 -1.5 -17.078 1 89.44 134 SER A CA 1
ATOM 1080 C C . SER A 1 134 ? -9.133 -2.371 -17.734 1 89.44 134 SER A C 1
ATOM 1082 O O . SER A 1 134 ? -10.062 -2.842 -17.078 1 89.44 134 SER A O 1
ATOM 1084 N N . GLU A 1 135 ? -8.914 -2.561 -18.969 1 93.12 135 GLU A N 1
ATOM 1085 C CA . GLU A 1 135 ? -9.875 -3.365 -19.719 1 93.12 135 GLU A CA 1
ATOM 1086 C C . GLU A 1 135 ? -9.391 -4.805 -19.859 1 93.12 135 GLU A C 1
ATOM 1088 O O . GLU A 1 135 ? -8.188 -5.066 -19.844 1 93.12 135 GLU A O 1
ATOM 1093 N N . ARG A 1 136 ? -10.32 -5.672 -20.047 1 95.31 136 ARG A N 1
ATOM 1094 C CA . ARG A 1 136 ? -10.008 -7.086 -20.219 1 95.31 136 ARG A CA 1
ATOM 1095 C C . ARG A 1 136 ? -9.453 -7.355 -21.609 1 95.31 136 ARG A C 1
ATOM 1097 O O . ARG A 1 136 ? -9.93 -6.789 -22.594 1 95.31 136 ARG A O 1
ATOM 1104 N N . LEU A 1 137 ? -8.445 -8.141 -21.656 1 93.94 137 LEU A N 1
ATOM 1105 C CA . LEU A 1 137 ? -7.898 -8.562 -22.938 1 93.94 137 LEU A CA 1
ATOM 1106 C C . LEU A 1 137 ? -8.672 -9.75 -23.484 1 93.94 137 LEU A C 1
ATOM 1108 O O . LEU A 1 137 ? -9.195 -10.57 -22.734 1 93.94 137 LEU A O 1
ATOM 1112 N N . VAL A 1 138 ? -8.75 -9.781 -24.766 1 92.38 138 VAL A N 1
ATOM 1113 C CA . VAL A 1 138 ? -9.383 -10.906 -25.438 1 92.38 138 VAL A CA 1
ATOM 1114 C C . VAL A 1 138 ? -8.32 -11.914 -25.875 1 92.38 138 VAL A C 1
ATOM 1116 O O . VAL A 1 138 ? -7.211 -11.539 -26.234 1 92.38 138 VAL A O 1
ATOM 1119 N N . SER A 1 139 ? -8.688 -13.164 -25.781 1 94.12 139 SER A N 1
ATOM 1120 C CA . SER A 1 139 ? -7.77 -14.234 -26.172 1 94.12 139 SER A CA 1
ATOM 1121 C C . SER A 1 139 ? -8.523 -15.484 -26.609 1 94.12 139 SER A C 1
ATOM 1123 O O . SER A 1 139 ? -9.68 -15.688 -26.219 1 94.12 139 SER A O 1
ATOM 1125 N N . ARG A 1 140 ? -7.852 -16.328 -27.422 1 95.12 140 ARG A N 1
ATOM 1126 C CA . ARG A 1 140 ? -8.43 -17.609 -27.828 1 95.12 140 ARG A CA 1
ATOM 1127 C C . ARG A 1 140 ? -8.336 -18.641 -26.719 1 95.12 140 ARG A C 1
ATOM 1129 O O . ARG A 1 140 ? -8.984 -19.688 -26.781 1 95.12 140 ARG A O 1
ATOM 1136 N N . PHE A 1 141 ? -7.5 -18.344 -25.766 1 97.44 141 PHE A N 1
ATOM 1137 C CA . PHE A 1 141 ? -7.297 -19.297 -24.672 1 97.44 141 PHE A CA 1
ATOM 1138 C C . PHE A 1 141 ? -8.391 -19.156 -23.625 1 97.44 141 PHE A C 1
ATOM 1140 O O . PHE A 1 141 ? -8.742 -18.047 -23.219 1 97.44 141 PHE A O 1
ATOM 1147 N N . LYS A 1 142 ? -8.984 -20.344 -23.234 1 97.31 142 LYS A N 1
ATOM 1148 C CA . LYS A 1 142 ? -9.914 -20.328 -22.109 1 97.31 142 LYS A CA 1
ATOM 1149 C C . LYS A 1 142 ? -9.258 -19.734 -20.859 1 97.31 142 LYS A C 1
ATOM 1151 O O . LYS A 1 142 ? -8.148 -20.109 -20.5 1 97.31 142 LYS A O 1
ATOM 1156 N N . HIS A 1 143 ? -9.883 -18.766 -20.266 1 98.06 143 HIS A N 1
ATOM 1157 C CA . HIS A 1 143 ? -9.344 -18.109 -19.078 1 98.06 143 HIS A CA 1
ATOM 1158 C C . HIS A 1 143 ? -10.453 -17.438 -18.281 1 98.06 143 HIS A C 1
ATOM 1160 O O . HIS A 1 143 ? -11.57 -17.281 -18.766 1 98.06 143 HIS A O 1
ATOM 1166 N N . THR A 1 144 ? -10.148 -17.188 -17.047 1 97 144 THR A N 1
ATOM 1167 C CA . THR A 1 144 ? -10.992 -16.391 -16.156 1 97 144 THR A CA 1
ATOM 1168 C C . THR A 1 144 ? -10.328 -15.055 -15.828 1 97 144 THR A C 1
ATOM 1170 O O . THR A 1 144 ? -9.125 -15.008 -15.562 1 97 144 THR A O 1
ATOM 1173 N N . TYR A 1 145 ? -11.078 -13.992 -15.93 1 96.56 145 TYR A N 1
ATOM 1174 C CA . TYR A 1 145 ? -10.594 -12.672 -15.539 1 96.56 145 TYR A CA 1
ATOM 1175 C C . TYR A 1 145 ? -11.117 -12.273 -14.172 1 96.56 145 TYR A C 1
ATOM 1177 O O . TYR A 1 145 ? -12.305 -12.445 -13.883 1 96.56 145 TYR A O 1
ATOM 1185 N N . ILE A 1 146 ? -10.203 -11.828 -13.375 1 95.81 146 ILE A N 1
ATOM 1186 C CA . ILE A 1 146 ? -10.617 -11.297 -12.078 1 95.81 146 ILE A CA 1
ATOM 1187 C C . ILE A 1 146 ? -10.578 -9.766 -12.109 1 95.81 146 ILE A C 1
ATOM 1189 O O . ILE A 1 146 ? -9.656 -9.18 -12.68 1 95.81 146 ILE A O 1
ATOM 1193 N N . ASP A 1 147 ? -11.586 -9.133 -11.461 1 94.38 147 ASP A N 1
ATOM 1194 C CA . ASP A 1 147 ? -11.641 -7.676 -11.406 1 94.38 147 ASP A CA 1
ATOM 1195 C C . ASP A 1 147 ? -10.977 -7.148 -10.133 1 94.38 147 ASP A C 1
ATOM 1197 O O . ASP A 1 147 ? -11.617 -6.477 -9.328 1 94.38 147 ASP A O 1
ATOM 1201 N N . ASN A 1 148 ? -9.734 -7.473 -10.086 1 96.31 148 ASN A N 1
ATOM 1202 C CA . ASN A 1 148 ? -8.953 -7.031 -8.938 1 96.31 148 ASN A CA 1
ATOM 1203 C C . ASN A 1 148 ? -8.664 -5.535 -8.992 1 96.31 148 ASN A C 1
ATOM 1205 O O . ASN A 1 148 ? -8.742 -4.922 -10.055 1 96.31 148 ASN A O 1
ATOM 1209 N N . ARG A 1 149 ? -8.352 -4.957 -7.773 1 94.56 149 ARG A N 1
ATOM 1210 C CA . ARG A 1 149 ? -7.844 -3.594 -7.664 1 94.56 149 ARG A CA 1
ATOM 1211 C C . ARG A 1 149 ? -6.375 -3.525 -8.07 1 94.56 149 ARG A C 1
ATOM 1213 O O . ARG A 1 149 ? -5.551 -4.301 -7.582 1 94.56 149 ARG A O 1
ATOM 1220 N N . ILE A 1 150 ? -6.078 -2.619 -8.961 1 91.69 150 ILE A N 1
ATOM 1221 C CA . ILE A 1 150 ? -4.691 -2.451 -9.391 1 91.69 150 ILE A CA 1
ATOM 1222 C C . ILE A 1 150 ? -3.9 -1.732 -8.305 1 91.69 150 ILE A C 1
ATOM 1224 O O . ILE A 1 150 ? -4.328 -0.695 -7.797 1 91.69 150 ILE A O 1
ATOM 1228 N N . PHE A 1 151 ? -2.883 -2.289 -7.895 1 90.62 151 PHE A N 1
ATOM 1229 C CA . PHE A 1 151 ? -1.954 -1.697 -6.938 1 90.62 151 PHE A CA 1
ATOM 1230 C C . PHE A 1 151 ? -0.686 -1.224 -7.637 1 90.62 151 PHE A C 1
ATOM 1232 O O . PHE A 1 151 ? 0.176 -2.033 -7.984 1 90.62 151 PHE A O 1
ATOM 1239 N N . SER A 1 152 ? -0.5 0.016 -7.797 1 89.25 152 SER A N 1
ATOM 1240 C CA . SER A 1 152 ? 0.568 0.567 -8.625 1 89.25 152 SER A CA 1
ATOM 1241 C C . SER A 1 152 ? 1.885 0.632 -7.859 1 89.25 152 SER A C 1
ATOM 1243 O O . SER A 1 152 ? 2.291 1.702 -7.402 1 89.25 152 SER A O 1
ATOM 1245 N N . ILE A 1 153 ? 2.59 -0.446 -7.742 1 94.56 153 ILE A N 1
ATOM 1246 C CA . ILE A 1 153 ? 3.91 -0.571 -7.133 1 94.56 153 ILE A CA 1
ATOM 1247 C C . ILE A 1 153 ? 4.699 -1.675 -7.836 1 94.56 153 ILE A C 1
ATOM 1249 O O . ILE A 1 153 ? 4.117 -2.646 -8.32 1 94.56 153 ILE A O 1
ATOM 1253 N N . SER A 1 154 ? 5.949 -1.545 -7.996 1 94.94 154 SER A N 1
ATOM 1254 C CA . SER A 1 154 ? 6.801 -2.561 -8.609 1 94.94 154 SER A CA 1
ATOM 1255 C C . SER A 1 154 ? 8.078 -2.766 -7.805 1 94.94 154 SER A C 1
ATOM 1257 O O . SER A 1 154 ? 8.508 -1.873 -7.07 1 94.94 154 SER A O 1
ATOM 1259 N N . SER A 1 155 ? 8.609 -3.936 -8.008 1 96.25 155 SER A N 1
ATOM 1260 C CA . SER A 1 155 ? 9.891 -4.227 -7.367 1 96.25 155 SER A CA 1
ATOM 1261 C C . SER A 1 155 ? 10.984 -3.289 -7.871 1 96.25 155 SER A C 1
ATOM 1263 O O . SER A 1 155 ? 11.852 -2.869 -7.102 1 96.25 155 SER A O 1
ATOM 1265 N N . SER A 1 156 ? 10.977 -2.973 -9.156 1 95.12 156 SER A N 1
ATOM 1266 C CA . SER A 1 156 ? 11.961 -2.064 -9.734 1 95.12 156 SER A CA 1
ATOM 1267 C C . SER A 1 156 ? 11.891 -0.688 -9.078 1 95.12 156 SER A C 1
ATOM 1269 O O . SER A 1 156 ? 12.922 -0.075 -8.805 1 95.12 156 SER A O 1
ATOM 1271 N N . GLU A 1 157 ? 10.688 -0.203 -8.852 1 96.12 157 GLU A N 1
ATOM 1272 C CA . GLU A 1 157 ? 10.516 1.073 -8.164 1 96.12 157 GLU A CA 1
ATOM 1273 C C . GLU A 1 157 ? 11.117 1.035 -6.762 1 96.12 157 GLU A C 1
ATOM 1275 O O . GLU A 1 157 ? 11.789 1.98 -6.344 1 96.12 157 GLU A O 1
ATOM 1280 N N . ILE A 1 158 ? 10.859 -0.024 -6.078 1 97.44 158 ILE A N 1
ATOM 1281 C CA . ILE A 1 158 ? 11.336 -0.179 -4.711 1 97.44 158 ILE A CA 1
ATOM 1282 C C . ILE A 1 158 ? 12.859 -0.179 -4.691 1 97.44 158 ILE A C 1
ATOM 1284 O O . ILE A 1 158 ? 13.484 0.523 -3.889 1 97.44 158 ILE A O 1
ATOM 1288 N N . ARG A 1 159 ? 13.453 -0.922 -5.574 1 96.56 159 ARG A N 1
ATOM 1289 C CA . ARG A 1 159 ? 14.914 -0.953 -5.656 1 96.56 159 ARG A CA 1
ATOM 1290 C C . ARG A 1 159 ? 15.469 0.43 -5.969 1 96.56 159 ARG A C 1
ATOM 1292 O O . ARG A 1 159 ? 16.438 0.868 -5.348 1 96.56 159 ARG A O 1
ATOM 1299 N N . SER A 1 160 ? 14.883 1.1 -6.922 1 96.38 160 SER A N 1
ATOM 1300 C CA . SER A 1 160 ? 15.312 2.443 -7.297 1 96.38 160 SER A CA 1
ATOM 1301 C C . SER A 1 160 ? 15.234 3.398 -6.109 1 96.38 160 SER A C 1
ATOM 1303 O O . SER A 1 160 ? 16.141 4.195 -5.883 1 96.38 160 SER A O 1
ATOM 1305 N N . ARG A 1 161 ? 14.188 3.34 -5.363 1 97.25 161 ARG A N 1
ATOM 1306 C CA . ARG A 1 161 ? 14.008 4.207 -4.203 1 97.25 161 ARG A CA 1
ATOM 1307 C C . ARG A 1 161 ? 15.07 3.941 -3.143 1 97.25 161 ARG A C 1
ATOM 1309 O O . ARG A 1 161 ? 15.641 4.875 -2.584 1 97.25 161 ARG A O 1
ATOM 1316 N N . ILE A 1 162 ? 15.297 2.688 -2.883 1 97 162 ILE A N 1
ATOM 1317 C CA . ILE A 1 162 ? 16.312 2.33 -1.898 1 97 162 ILE A CA 1
ATOM 1318 C C . ILE A 1 162 ? 17.672 2.889 -2.33 1 97 162 ILE A C 1
ATOM 1320 O O . ILE A 1 162 ? 18.391 3.48 -1.524 1 97 162 ILE A O 1
ATOM 1324 N N . GLU A 1 163 ? 17.953 2.709 -3.592 1 94.88 163 GLU A N 1
ATOM 1325 C CA . GLU A 1 163 ? 19.219 3.203 -4.133 1 94.88 163 GLU A CA 1
ATOM 1326 C C . GLU A 1 163 ? 19.344 4.715 -3.957 1 94.88 163 GLU A C 1
ATOM 1328 O O . GLU A 1 163 ? 20.438 5.234 -3.744 1 94.88 163 GLU A O 1
ATOM 1333 N N . GLN A 1 164 ? 18.266 5.387 -4.047 1 95.69 164 GLN A N 1
ATOM 1334 C CA . GLN A 1 164 ? 18.25 6.844 -3.984 1 95.69 164 GLN A CA 1
ATOM 1335 C C . GLN A 1 164 ? 18.094 7.332 -2.547 1 95.69 164 GLN A C 1
ATOM 1337 O O . GLN A 1 164 ? 18.031 8.539 -2.297 1 95.69 164 GLN A O 1
ATOM 1342 N N . GLY A 1 165 ? 17.922 6.461 -1.615 1 95.81 165 GLY A N 1
ATOM 1343 C CA . GLY A 1 165 ? 17.766 6.82 -0.216 1 95.81 165 GLY A CA 1
ATOM 1344 C C . GLY A 1 165 ? 16.359 7.309 0.118 1 95.81 165 GLY A C 1
ATOM 1345 O O . GLY A 1 165 ? 16.156 7.984 1.129 1 95.81 165 GLY A O 1
ATOM 1346 N N . LEU A 1 166 ? 15.398 6.984 -0.741 1 97.06 166 LEU A N 1
ATOM 1347 C CA . LEU A 1 166 ? 14.008 7.395 -0.535 1 97.06 166 LEU A CA 1
ATOM 1348 C C . LEU A 1 166 ? 13.273 6.387 0.338 1 97.06 166 LEU A C 1
ATOM 1350 O O . LEU A 1 166 ? 13.656 5.219 0.406 1 97.06 166 LEU A O 1
ATOM 1354 N N . PRO A 1 167 ? 12.219 6.828 0.985 1 96.88 167 PRO A N 1
ATOM 1355 C CA . PRO A 1 167 ? 11.461 5.918 1.846 1 96.88 167 PRO A CA 1
ATOM 1356 C C . PRO A 1 167 ? 10.781 4.793 1.063 1 96.88 167 PRO A C 1
ATOM 1358 O O . PRO A 1 167 ? 10.297 5.016 -0.048 1 96.88 167 PRO A O 1
ATOM 1361 N N . VAL A 1 168 ? 10.797 3.617 1.662 1 97.75 168 VAL A N 1
ATOM 1362 C CA . VAL A 1 168 ? 10.086 2.484 1.084 1 97.75 168 VAL A CA 1
ATOM 1363 C C . VAL A 1 168 ? 9.211 1.827 2.148 1 97.75 168 VAL A C 1
ATOM 1365 O O . VAL A 1 168 ? 8.641 0.756 1.92 1 97.75 168 VAL A O 1
ATOM 1368 N N . ASP A 1 169 ? 9.102 2.531 3.322 1 96.88 169 ASP A N 1
ATOM 1369 C CA . ASP A 1 169 ? 8.18 2.076 4.352 1 96.88 169 ASP A CA 1
ATOM 1370 C C . ASP A 1 169 ? 6.762 1.934 3.793 1 96.88 169 ASP A C 1
ATOM 1372 O O . ASP A 1 169 ? 6.34 2.727 2.951 1 96.88 169 ASP A O 1
ATOM 1376 N N . TYR A 1 170 ? 6.066 0.896 4.254 1 96.62 170 TYR A N 1
ATOM 1377 C CA . TYR A 1 170 ? 4.66 0.642 3.947 1 96.62 170 TYR A CA 1
ATOM 1378 C C . TYR A 1 170 ? 4.492 0.182 2.504 1 96.62 170 TYR A C 1
ATOM 1380 O O . TYR A 1 170 ? 3.385 -0.163 2.082 1 96.62 170 TYR A O 1
ATOM 1388 N N . LEU A 1 171 ? 5.605 0.18 1.706 1 97.38 171 LEU A N 1
ATOM 1389 C CA . LEU A 1 171 ? 5.559 -0.416 0.376 1 97.38 171 LEU A CA 1
ATOM 1390 C C . LEU A 1 171 ? 5.898 -1.901 0.432 1 97.38 171 LEU A C 1
ATOM 1392 O O . LEU A 1 171 ? 5.648 -2.637 -0.525 1 97.38 171 LEU A O 1
ATOM 1396 N N . LEU A 1 172 ? 6.473 -2.268 1.56 1 97.56 172 LEU A N 1
ATOM 1397 C CA . LEU A 1 172 ? 6.891 -3.637 1.844 1 97.56 172 LEU A CA 1
ATOM 1398 C C . LEU A 1 172 ? 6.324 -4.113 3.178 1 97.56 172 LEU A C 1
ATOM 1400 O O . LEU A 1 172 ? 6.105 -3.307 4.086 1 97.56 172 LEU A O 1
ATOM 1404 N N . PRO A 1 173 ? 6.086 -5.473 3.219 1 97.44 173 PRO A N 1
ATOM 1405 C CA . PRO A 1 173 ? 5.879 -5.961 4.582 1 97.44 173 PRO A CA 1
ATOM 1406 C C . PRO A 1 173 ? 7.012 -5.57 5.531 1 97.44 173 PRO A C 1
ATOM 1408 O O . PRO A 1 173 ? 8.172 -5.527 5.121 1 97.44 173 PRO A O 1
ATOM 1411 N N . PHE A 1 174 ? 6.66 -5.34 6.797 1 96.5 174 PHE A N 1
ATOM 1412 C CA . PHE A 1 174 ? 7.59 -4.812 7.785 1 96.5 174 PHE A CA 1
ATOM 1413 C C . PHE A 1 174 ? 8.828 -5.699 7.895 1 96.5 174 PHE A C 1
ATOM 1415 O O . PHE A 1 174 ? 9.953 -5.207 7.867 1 96.5 174 PHE A O 1
ATOM 1422 N N . ASP A 1 175 ? 8.625 -7.008 7.965 1 97.88 175 ASP A N 1
ATOM 1423 C CA . ASP A 1 175 ? 9.734 -7.945 8.156 1 97.88 175 ASP A CA 1
ATOM 1424 C C . ASP A 1 175 ? 10.633 -7.992 6.93 1 97.88 175 ASP A C 1
ATOM 1426 O O . ASP A 1 175 ? 11.844 -8.195 7.047 1 97.88 175 ASP A O 1
ATOM 1430 N N . VAL A 1 176 ? 10.086 -7.809 5.773 1 98.62 176 VAL A N 1
ATOM 1431 C CA . VAL A 1 176 ? 10.875 -7.766 4.547 1 98.62 176 VAL A CA 1
ATOM 1432 C C . VAL A 1 176 ? 11.758 -6.516 4.543 1 98.62 176 VAL A C 1
ATOM 1434 O O . VAL A 1 176 ? 12.938 -6.586 4.207 1 98.62 176 VAL A O 1
ATOM 1437 N N . LEU A 1 177 ? 11.18 -5.375 4.945 1 98.19 177 LEU A N 1
ATOM 1438 C CA . LEU A 1 177 ? 11.938 -4.133 5.031 1 98.19 177 LEU A CA 1
ATOM 1439 C C . LEU A 1 177 ? 13.102 -4.273 6.004 1 98.19 177 LEU A C 1
ATOM 1441 O O . LEU A 1 177 ? 14.219 -3.85 5.703 1 98.19 177 LEU A O 1
ATOM 1445 N N . GLN A 1 178 ? 12.836 -4.844 7.141 1 98 178 GLN A N 1
ATOM 1446 C CA . GLN A 1 178 ? 13.883 -5.043 8.133 1 98 178 GLN A CA 1
ATOM 1447 C C . GLN A 1 178 ? 15.008 -5.918 7.578 1 98 178 GLN A C 1
ATOM 1449 O O . GLN A 1 178 ? 16.188 -5.656 7.828 1 98 178 GLN A O 1
ATOM 1454 N N . TYR A 1 179 ? 14.641 -6.996 6.824 1 98.38 179 TYR A N 1
ATOM 1455 C CA . TYR A 1 179 ? 15.625 -7.871 6.199 1 98.38 179 TYR A CA 1
ATOM 1456 C C . TYR A 1 179 ? 16.5 -7.098 5.227 1 98.38 179 TYR A C 1
ATOM 1458 O O . TYR A 1 179 ? 17.734 -7.254 5.227 1 98.38 179 TYR A O 1
ATOM 1466 N N . ILE A 1 180 ? 15.875 -6.258 4.434 1 97.5 180 ILE A N 1
ATOM 1467 C CA . ILE A 1 180 ? 16.594 -5.453 3.447 1 97.5 180 ILE A CA 1
ATOM 1468 C C . ILE A 1 180 ? 17.578 -4.527 4.152 1 97.5 180 ILE A C 1
ATOM 1470 O O . ILE A 1 180 ? 18.734 -4.43 3.75 1 97.5 180 ILE A O 1
ATOM 1474 N N . LYS A 1 181 ? 17.109 -3.896 5.215 1 96.56 181 LYS A N 1
ATOM 1475 C CA . LYS A 1 181 ? 17.953 -2.965 5.965 1 96.56 181 LYS A CA 1
ATOM 1476 C C . LYS A 1 181 ? 19.094 -3.691 6.652 1 96.56 181 LYS A C 1
ATOM 1478 O O . LYS A 1 181 ? 20.25 -3.266 6.562 1 96.56 181 LYS A O 1
ATOM 1483 N N . SER A 1 182 ? 18.797 -4.797 7.266 1 97.06 182 SER A N 1
ATOM 1484 C CA . SER A 1 182 ? 19.766 -5.543 8.047 1 97.06 182 SER A CA 1
ATOM 1485 C C . SER A 1 182 ? 20.859 -6.133 7.152 1 97.06 182 SER A C 1
ATOM 1487 O O . SER A 1 182 ? 22 -6.285 7.578 1 97.06 182 SER A O 1
ATOM 1489 N N . ASN A 1 183 ? 20.516 -6.441 5.902 1 95.5 183 ASN A N 1
ATOM 1490 C CA . ASN A 1 183 ? 21.469 -7.082 4.996 1 95.5 183 ASN A CA 1
ATOM 1491 C C . ASN A 1 183 ? 21.984 -6.102 3.947 1 95.5 183 ASN A C 1
ATOM 1493 O O . ASN A 1 183 ? 22.703 -6.496 3.029 1 95.5 183 ASN A O 1
ATOM 1497 N N . ASN A 1 184 ? 21.609 -4.848 4.047 1 94.06 184 ASN A N 1
ATOM 1498 C CA . ASN A 1 184 ? 22.047 -3.783 3.148 1 94.06 184 ASN A CA 1
ATOM 1499 C C . ASN A 1 184 ? 21.797 -4.148 1.688 1 94.06 184 ASN A C 1
ATOM 1501 O O . ASN A 1 184 ? 22.688 -4.016 0.85 1 94.06 184 ASN A O 1
ATOM 1505 N N . LEU A 1 185 ? 20.609 -4.676 1.506 1 94.62 185 LEU A N 1
ATOM 1506 C CA . LEU A 1 185 ? 20.266 -5.07 0.144 1 94.62 185 LEU A CA 1
ATOM 1507 C C . LEU A 1 185 ? 19.875 -3.854 -0.687 1 94.62 185 LEU A C 1
ATOM 1509 O O . LEU A 1 185 ? 19.234 -2.93 -0.176 1 94.62 185 LEU A O 1
ATOM 1513 N N . TYR A 1 186 ? 20.203 -3.834 -2.012 1 93.56 186 TYR A N 1
ATOM 1514 C CA . TYR A 1 186 ? 19.797 -2.883 -3.045 1 93.56 186 TYR A CA 1
ATOM 1515 C C . TYR A 1 186 ? 20.484 -1.534 -2.834 1 93.56 186 TYR A C 1
ATOM 1517 O O . TYR A 1 186 ? 20.062 -0.528 -3.414 1 93.56 186 TYR A O 1
ATOM 1525 N N . VAL A 1 187 ? 21.359 -1.455 -1.919 1 87.75 187 VAL A N 1
ATOM 1526 C CA . VAL A 1 187 ? 22.078 -0.209 -1.699 1 87.75 187 VAL A CA 1
ATOM 1527 C C . VAL A 1 187 ? 23.219 -0.093 -2.705 1 87.75 187 VAL A C 1
ATOM 1529 O O . VAL A 1 187 ? 23.828 -1.099 -3.084 1 87.75 187 VAL A O 1
ATOM 1532 N N . LYS A 1 188 ? 23.359 1.114 -3.387 1 73.69 188 LYS A N 1
ATOM 1533 C CA . LYS A 1 188 ? 24.469 1.335 -4.312 1 73.69 188 LYS A CA 1
ATOM 1534 C C . LYS A 1 188 ? 25.797 0.998 -3.662 1 73.69 188 LYS A C 1
ATOM 1536 O O . LYS A 1 188 ? 26.031 1.34 -2.502 1 73.69 188 LYS A O 1
ATOM 1541 N N . GLY A 1 189 ? 26.656 0.344 -4.504 1 57.91 189 GLY A N 1
ATOM 1542 C CA . GLY A 1 189 ? 28.031 0.013 -4.176 1 57.91 189 GLY A CA 1
ATOM 1543 C C . GLY A 1 189 ? 28.172 -1.311 -3.449 1 57.91 189 GLY A C 1
ATOM 1544 O O . GLY A 1 189 ? 29.266 -1.85 -3.336 1 57.91 189 GLY A O 1
ATOM 1545 N N . LYS A 1 190 ? 27.047 -1.763 -2.832 1 47.41 190 LYS A N 1
ATOM 1546 C CA . LYS A 1 190 ? 27.172 -3.084 -2.225 1 47.41 190 LYS A CA 1
ATOM 1547 C C . LYS A 1 190 ? 26.406 -4.133 -3.031 1 47.41 190 LYS A C 1
ATOM 1549 O O . LYS A 1 190 ? 25.344 -3.846 -3.596 1 47.41 190 LYS A O 1
ATOM 1554 N N . MET B 1 1 ? 12.336 23.062 17.047 1 96.31 1 MET B N 1
ATOM 1555 C CA . MET B 1 1 ? 12.164 21.844 16.25 1 96.31 1 MET B CA 1
ATOM 1556 C C . MET B 1 1 ? 11.453 22.141 14.938 1 96.31 1 MET B C 1
ATOM 1558 O O . MET B 1 1 ? 10.859 23.203 14.773 1 96.31 1 MET B O 1
ATOM 1562 N N . ARG B 1 2 ? 11.609 21.203 13.992 1 98.31 2 ARG B N 1
ATOM 1563 C CA . ARG B 1 2 ? 10.82 21.188 12.766 1 98.31 2 ARG B CA 1
ATOM 1564 C C . ARG B 1 2 ? 9.656 20.219 12.867 1 98.31 2 ARG B C 1
ATOM 1566 O O . ARG B 1 2 ? 9.859 19.016 13.062 1 98.31 2 ARG B O 1
ATOM 1573 N N . ILE B 1 3 ? 8.422 20.734 12.766 1 98.5 3 ILE B N 1
ATOM 1574 C CA . ILE B 1 3 ? 7.23 19.938 13 1 98.5 3 ILE B CA 1
ATOM 1575 C C . ILE B 1 3 ? 6.309 20 11.789 1 98.5 3 ILE B C 1
ATOM 1577 O O . ILE B 1 3 ? 5.918 21.094 11.359 1 98.5 3 ILE B O 1
ATOM 1581 N N . ALA B 1 4 ? 6.008 18.859 11.211 1 98.75 4 ALA B N 1
ATOM 1582 C CA . ALA B 1 4 ? 5.023 18.797 10.133 1 98.75 4 ALA B CA 1
ATOM 1583 C C . ALA B 1 4 ? 3.648 18.406 10.664 1 98.75 4 ALA B C 1
ATOM 1585 O O . ALA B 1 4 ? 3.533 17.484 11.477 1 98.75 4 ALA B O 1
ATOM 1586 N N . ILE B 1 5 ? 2.678 19.109 10.234 1 98.06 5 ILE B N 1
ATOM 1587 C CA . ILE B 1 5 ? 1.319 18.781 10.656 1 98.06 5 ILE B CA 1
ATOM 1588 C C . ILE B 1 5 ? 0.508 18.297 9.453 1 98.06 5 ILE B C 1
ATOM 1590 O O . ILE B 1 5 ? 0.571 18.891 8.375 1 98.06 5 ILE B O 1
ATOM 1594 N N . LEU B 1 6 ? -0.178 17.219 9.656 1 97.44 6 LEU B N 1
ATOM 1595 C CA . LEU B 1 6 ? -1.03 16.562 8.672 1 97.44 6 LEU B CA 1
ATOM 1596 C C . LEU B 1 6 ? -2.463 16.453 9.18 1 97.44 6 LEU B C 1
ATOM 1598 O O . LEU B 1 6 ? -2.764 15.586 10 1 97.44 6 LEU B O 1
ATOM 1602 N N . GLY B 1 7 ? -3.309 17.312 8.656 1 94.56 7 GLY B 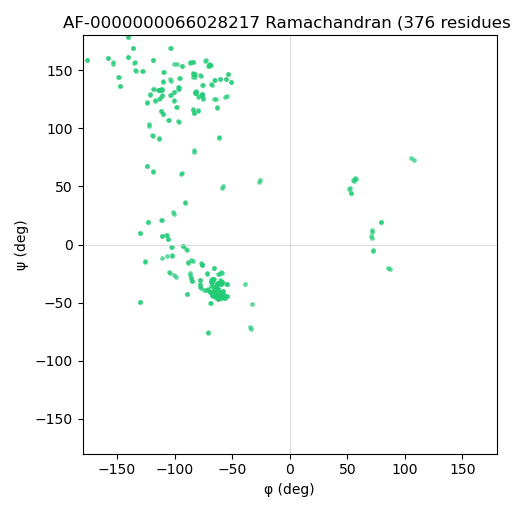N 1
ATOM 1603 C CA . GLY B 1 7 ? -4.719 17.219 8.992 1 94.56 7 GLY B CA 1
ATOM 1604 C C . GLY B 1 7 ? -5.461 16.203 8.141 1 94.56 7 GLY B C 1
ATOM 1605 O O . GLY B 1 7 ? -5.121 15.992 6.977 1 94.56 7 GLY B O 1
ATOM 1606 N N . GLY B 1 8 ? -6.43 15.578 8.727 1 93.12 8 GLY B N 1
ATOM 1607 C CA . GLY B 1 8 ? -7.262 14.648 7.984 1 93.12 8 GLY B CA 1
ATOM 1608 C C . GLY B 1 8 ? -8.406 14.078 8.805 1 93.12 8 GLY B C 1
ATOM 1609 O O . GLY B 1 8 ? -8.375 14.141 10.039 1 93.12 8 GLY B O 1
ATOM 1610 N N . THR B 1 9 ? -9.406 13.609 8.094 1 91.69 9 THR B N 1
ATOM 1611 C CA . THR B 1 9 ? -10.508 12.945 8.773 1 91.69 9 THR B CA 1
ATOM 1612 C C . THR B 1 9 ? -10.062 11.578 9.305 1 91.69 9 THR B C 1
ATOM 1614 O O . THR B 1 9 ? -10.477 11.172 10.391 1 91.69 9 THR B O 1
ATOM 1617 N N . TYR B 1 10 ? -9.234 10.867 8.516 1 95.56 10 TYR B N 1
ATOM 1618 C CA . TYR B 1 10 ? -8.688 9.57 8.906 1 95.56 10 TYR B CA 1
ATOM 1619 C C . TYR B 1 10 ? -9.797 8.578 9.219 1 95.56 10 TYR B C 1
ATOM 1621 O O . TYR B 1 10 ? -9.805 7.965 10.289 1 95.56 10 TYR B O 1
ATOM 1629 N N . ASN B 1 11 ? -10.672 8.414 8.156 1 94.62 11 ASN B N 1
ATOM 1630 C CA . ASN B 1 11 ? -11.859 7.578 8.312 1 94.62 11 ASN B CA 1
ATOM 1631 C C . ASN B 1 11 ? -11.844 6.398 7.344 1 94.62 11 ASN B C 1
ATOM 1633 O O . ASN B 1 11 ? -12.734 6.273 6.504 1 94.62 11 ASN B O 1
ATOM 1637 N N . PRO B 1 12 ? -10.953 5.551 7.406 1 97.31 12 PRO B N 1
ATOM 1638 C CA . PRO B 1 12 ? -9.906 5.375 8.414 1 97.31 12 PRO B CA 1
ATOM 1639 C C . PRO B 1 12 ? -8.539 5.859 7.934 1 97.31 12 PRO B C 1
ATOM 1641 O O . PRO B 1 12 ? -8.391 6.234 6.766 1 97.31 12 PRO B O 1
ATOM 1644 N N . VAL B 1 13 ? -7.625 5.934 8.836 1 98.12 13 VAL B N 1
ATOM 1645 C CA . VAL B 1 13 ? -6.219 6.039 8.453 1 98.12 13 VAL B CA 1
ATOM 1646 C C . VAL B 1 13 ? -5.809 4.812 7.641 1 98.12 13 VAL B C 1
ATOM 1648 O O . VAL B 1 13 ? -6.289 3.705 7.895 1 98.12 13 VAL B O 1
ATOM 1651 N N . HIS B 1 14 ? -5.004 4.949 6.672 1 98.06 14 HIS B N 1
ATOM 1652 C CA . HIS B 1 14 ? -4.551 3.848 5.836 1 98.06 14 HIS B CA 1
ATOM 1653 C C . HIS B 1 14 ? -3.074 3.992 5.484 1 98.06 14 HIS B C 1
ATOM 1655 O O . HIS B 1 14 ? -2.422 4.949 5.91 1 98.06 14 HIS B O 1
ATOM 1661 N N . VAL B 1 15 ? -2.525 3.051 4.754 1 97.31 15 VAL B N 1
ATOM 1662 C CA . VAL B 1 15 ? -1.089 2.971 4.512 1 97.31 15 VAL B CA 1
ATOM 1663 C C . VAL B 1 15 ? -0.637 4.168 3.682 1 97.31 15 VAL B C 1
ATOM 1665 O O . VAL B 1 15 ? 0.515 4.602 3.779 1 97.31 15 VAL B O 1
ATOM 1668 N N . GLY B 1 16 ? -1.545 4.691 2.84 1 96.88 16 GLY B N 1
ATOM 1669 C CA . GLY B 1 16 ? -1.213 5.879 2.074 1 96.88 16 GLY B CA 1
ATOM 1670 C C . GLY B 1 16 ? -0.867 7.074 2.945 1 96.88 16 GLY B C 1
ATOM 1671 O O . GLY B 1 16 ? 0.048 7.836 2.629 1 96.88 16 GLY B O 1
ATOM 1672 N N . HIS B 1 17 ? -1.608 7.301 4.02 1 97.81 17 HIS B N 1
ATOM 1673 C CA . HIS B 1 17 ? -1.304 8.359 4.973 1 97.81 17 HIS B CA 1
ATOM 1674 C C . HIS B 1 17 ? 0.058 8.141 5.625 1 97.81 17 HIS B C 1
ATOM 1676 O O . HIS B 1 17 ? 0.851 9.078 5.742 1 97.81 17 HIS B O 1
ATOM 1682 N N . MET B 1 18 ? 0.299 6.941 6 1 98.19 18 MET B N 1
ATOM 1683 C CA . MET B 1 18 ? 1.541 6.602 6.691 1 98.19 18 MET B CA 1
ATOM 1684 C C . MET B 1 18 ? 2.74 6.754 5.762 1 98.19 18 MET B C 1
ATOM 1686 O O . MET B 1 18 ? 3.771 7.305 6.156 1 98.19 18 MET B O 1
ATOM 1690 N N . PHE B 1 19 ? 2.549 6.285 4.562 1 97.88 19 PHE B N 1
ATOM 1691 C CA . PHE B 1 19 ? 3.619 6.414 3.578 1 97.88 19 PHE B CA 1
ATOM 1692 C C . PHE B 1 19 ? 3.932 7.879 3.309 1 97.88 19 PHE B C 1
ATOM 1694 O O . PHE B 1 19 ? 5.102 8.266 3.225 1 97.88 19 PHE B O 1
ATOM 1701 N N . LEU B 1 20 ? 2.885 8.656 3.16 1 97.75 20 LEU B N 1
ATOM 1702 C CA . LEU B 1 20 ? 3.07 10.086 2.945 1 97.75 20 LEU B CA 1
ATOM 1703 C C . LEU B 1 20 ? 3.863 10.711 4.09 1 97.75 20 LEU B C 1
ATOM 1705 O O . LEU B 1 20 ? 4.75 11.539 3.859 1 97.75 20 LEU B O 1
ATOM 1709 N N . ALA B 1 21 ? 3.557 10.344 5.281 1 98.44 21 ALA B N 1
ATOM 1710 C CA . ALA B 1 21 ? 4.273 10.852 6.445 1 98.44 21 ALA B CA 1
ATOM 1711 C C . ALA B 1 21 ? 5.766 10.539 6.355 1 98.44 21 ALA B C 1
ATOM 1713 O O . ALA B 1 21 ? 6.602 11.375 6.695 1 98.44 21 ALA B O 1
ATOM 1714 N N . LYS B 1 22 ? 6.082 9.352 5.887 1 98.12 22 LYS B N 1
ATOM 1715 C CA . LYS B 1 22 ? 7.484 8.977 5.715 1 98.12 22 LYS B CA 1
ATOM 1716 C C . LYS B 1 22 ? 8.156 9.836 4.656 1 98.12 22 LYS B C 1
ATOM 1718 O O . LYS B 1 22 ? 9.305 10.25 4.82 1 98.12 22 LYS B O 1
ATOM 1723 N N . GLU B 1 23 ? 7.418 10.078 3.553 1 97.88 23 GLU B N 1
ATOM 1724 C CA . GLU B 1 23 ? 7.93 10.969 2.512 1 97.88 23 GLU B CA 1
ATOM 1725 C C . GLU B 1 23 ? 8.219 12.359 3.064 1 97.88 23 GLU B C 1
ATOM 1727 O O . GLU B 1 23 ? 9.266 12.938 2.785 1 97.88 23 GLU B O 1
ATOM 1732 N N . ILE B 1 24 ? 7.289 12.844 3.82 1 97.94 24 ILE B N 1
ATOM 1733 C CA . ILE B 1 24 ? 7.402 14.18 4.398 1 97.94 24 ILE B CA 1
ATOM 1734 C C . ILE B 1 24 ? 8.617 14.242 5.328 1 97.94 24 ILE B C 1
ATOM 1736 O O . ILE B 1 24 ? 9.398 15.188 5.27 1 97.94 24 ILE B O 1
ATOM 1740 N N . GLU B 1 25 ? 8.758 13.273 6.16 1 97.69 25 GLU B N 1
ATOM 1741 C CA . GLU B 1 25 ? 9.906 13.195 7.055 1 97.69 25 GLU B CA 1
ATOM 1742 C C . GLU B 1 25 ? 11.219 13.258 6.281 1 97.69 25 GLU B C 1
ATOM 1744 O O . GLU B 1 25 ? 12.133 14 6.656 1 97.69 25 GLU B O 1
ATOM 1749 N N . HIS B 1 26 ? 11.273 12.555 5.234 1 96.94 26 HIS B N 1
ATOM 1750 C CA . HIS B 1 26 ? 12.484 12.469 4.426 1 96.94 26 HIS B CA 1
ATOM 1751 C C . HIS B 1 26 ? 12.773 13.797 3.73 1 96.94 26 HIS B C 1
ATOM 1753 O O . HIS B 1 26 ? 13.875 14.344 3.857 1 96.94 26 HIS B O 1
ATOM 1759 N N . PHE B 1 27 ? 11.805 14.375 3.059 1 97.5 27 PHE B N 1
ATOM 1760 C CA . PHE B 1 27 ? 12.039 15.523 2.186 1 97.5 27 PHE B CA 1
ATOM 1761 C C . PHE B 1 27 ? 12.18 16.797 3 1 97.5 27 PHE B C 1
ATOM 1763 O O . PHE B 1 27 ? 12.922 17.719 2.615 1 97.5 27 PHE B O 1
ATOM 1770 N N . LEU B 1 28 ? 11.5 16.859 4.164 1 97.75 28 LEU B N 1
ATOM 1771 C CA . LEU B 1 28 ? 11.508 18.094 4.949 1 97.75 28 LEU B CA 1
ATOM 1772 C C . LEU B 1 28 ? 12.461 17.984 6.137 1 97.75 28 LEU B C 1
ATOM 1774 O O . LEU B 1 28 ? 12.734 18.969 6.812 1 97.75 28 LEU B O 1
ATOM 1778 N N . ASN B 1 29 ? 12.961 16.766 6.375 1 97.06 29 ASN B N 1
ATOM 1779 C CA . ASN B 1 29 ? 13.844 16.531 7.508 1 97.06 29 ASN B CA 1
ATOM 1780 C C . ASN B 1 29 ? 13.25 17.047 8.812 1 97.06 29 ASN B C 1
ATOM 1782 O O . ASN B 1 29 ? 13.898 17.812 9.531 1 97.06 29 ASN B O 1
ATOM 1786 N N . VAL B 1 30 ? 12.047 16.734 9.07 1 98.06 30 VAL B N 1
ATOM 1787 C CA . VAL B 1 30 ? 11.367 17.219 10.266 1 98.06 30 VAL B CA 1
ATOM 1788 C C . VAL B 1 30 ? 11.695 16.328 11.461 1 98.06 30 VAL B C 1
ATOM 1790 O O . VAL B 1 30 ? 12.023 15.148 11.281 1 98.06 30 VAL B O 1
ATOM 1793 N N . ASP B 1 31 ? 11.547 16.891 12.625 1 98 31 ASP B N 1
ATOM 1794 C CA . ASP B 1 31 ? 11.781 16.172 13.875 1 98 31 ASP B CA 1
ATOM 1795 C C . ASP B 1 31 ? 10.539 15.422 14.32 1 98 31 ASP B C 1
ATOM 1797 O O . ASP B 1 31 ? 10.641 14.406 15.016 1 98 31 ASP B O 1
ATOM 1801 N N . LYS B 1 32 ? 9.422 15.984 13.922 1 97.88 32 LYS B N 1
ATOM 1802 C CA . LYS B 1 32 ? 8.141 15.492 14.422 1 97.88 32 LYS B CA 1
ATOM 1803 C C . LYS B 1 32 ? 7.047 15.633 13.367 1 97.88 32 LYS B C 1
ATOM 1805 O O . LYS B 1 32 ? 6.98 16.656 12.664 1 97.88 32 LYS B O 1
ATOM 1810 N N . ILE B 1 33 ? 6.254 14.586 13.242 1 98.62 33 ILE B N 1
ATOM 1811 C CA . ILE B 1 33 ? 5.043 14.648 12.43 1 98.62 33 ILE B CA 1
ATOM 1812 C C . ILE B 1 33 ? 3.812 14.539 13.328 1 98.62 33 ILE B C 1
ATOM 1814 O O . ILE B 1 33 ? 3.705 13.609 14.133 1 98.62 33 ILE B O 1
ATOM 1818 N N . LEU B 1 34 ? 2.92 15.484 13.219 1 98.25 34 LEU B N 1
ATOM 1819 C CA . LEU B 1 34 ? 1.694 15.508 14.008 1 98.25 34 LEU B CA 1
ATOM 1820 C C . LEU B 1 34 ? 0.473 15.281 13.125 1 98.25 34 LEU B C 1
ATOM 1822 O O . LEU B 1 34 ? 0.174 16.094 12.25 1 98.25 34 LEU B O 1
ATOM 1826 N N . PHE B 1 35 ? -0.184 14.188 13.359 1 98.12 35 PHE B N 1
ATOM 1827 C CA . PHE B 1 35 ? -1.487 13.969 12.742 1 98.12 35 PHE B CA 1
ATOM 1828 C C . PHE B 1 35 ? -2.582 14.688 13.523 1 98.12 35 PHE B C 1
ATOM 1830 O O . PHE B 1 35 ? -2.695 14.523 14.734 1 98.12 35 PHE B O 1
ATOM 1837 N N . ILE B 1 36 ? -3.428 15.461 12.797 1 95.56 36 ILE B N 1
ATOM 1838 C CA . ILE B 1 36 ? -4.5 16.219 13.43 1 95.56 36 ILE B CA 1
ATOM 1839 C C . ILE B 1 36 ? -5.852 15.75 12.891 1 95.56 36 ILE B C 1
ATOM 1841 O O . ILE B 1 36 ? -6.324 16.25 11.867 1 95.56 36 ILE B O 1
ATOM 1845 N N . PRO B 1 37 ? -6.48 14.812 13.586 1 93.69 37 PRO B N 1
ATOM 1846 C CA . PRO B 1 37 ? -7.797 14.359 13.133 1 93.69 37 PRO B CA 1
ATOM 1847 C C . PRO B 1 37 ? -8.867 15.438 13.273 1 93.69 37 PRO B C 1
ATOM 1849 O O . PRO B 1 37 ? -8.906 16.156 14.289 1 93.69 37 PRO B O 1
ATOM 1852 N N . THR B 1 38 ? -9.656 15.516 12.266 1 87.19 38 THR B N 1
ATOM 1853 C CA . THR B 1 38 ? -10.719 16.516 12.273 1 87.19 38 THR B CA 1
ATOM 1854 C C . THR B 1 38 ? -11.93 16 13.055 1 87.19 38 THR B C 1
ATOM 1856 O O . THR B 1 38 ? -12.188 14.797 13.094 1 87.19 38 THR B O 1
ATOM 1859 N N . HIS B 1 39 ? -12.688 16.844 13.812 1 77.81 39 HIS B N 1
ATOM 1860 C CA . HIS B 1 39 ? -13.859 16.469 14.586 1 77.81 39 HIS B CA 1
ATOM 1861 C C . HIS B 1 39 ? -15.047 16.141 13.68 1 77.81 39 HIS B C 1
ATOM 1863 O O . HIS B 1 39 ? -15.594 15.039 13.742 1 77.81 39 HIS B O 1
ATOM 1869 N N . LYS B 1 40 ? -15.766 17.203 13.062 1 66.25 40 LYS B N 1
ATOM 1870 C CA . LYS B 1 40 ? -16.938 17.016 12.219 1 66.25 40 LYS B CA 1
ATOM 1871 C C . LYS B 1 40 ? -16.578 17 10.742 1 66.25 40 LYS B C 1
ATOM 1873 O O . LYS B 1 40 ? -16.016 17.969 10.234 1 66.25 40 LYS B O 1
ATOM 1878 N N . PRO B 1 41 ? -16.625 15.734 10.242 1 54.94 41 PRO B N 1
ATOM 1879 C CA . PRO B 1 41 ? -16.375 15.891 8.805 1 54.94 41 PRO B CA 1
ATOM 1880 C C . PRO B 1 41 ? -17.453 16.75 8.117 1 54.94 41 PRO B C 1
ATOM 1882 O O . PRO B 1 41 ? -18.641 16.547 8.352 1 54.94 41 PRO B O 1
ATOM 1885 N N . VAL B 1 42 ? -17.359 18.094 7.938 1 45.16 42 VAL B N 1
ATOM 1886 C CA . VAL B 1 42 ? -18.359 18.984 7.375 1 45.16 42 VAL B CA 1
ATOM 1887 C C . VAL B 1 42 ? -19.141 18.281 6.281 1 45.16 42 VAL B C 1
ATOM 1889 O O . VAL B 1 42 ? -20.359 18.422 6.191 1 45.16 42 VAL B O 1
ATOM 1892 N N . HIS B 1 43 ? -18.703 17.969 5.148 1 43.59 43 HIS B N 1
ATOM 1893 C CA . HIS B 1 43 ? -19.391 17.609 3.914 1 43.59 43 HIS B CA 1
ATOM 1894 C C . HIS B 1 43 ? -19.719 16.109 3.881 1 43.59 43 HIS B C 1
ATOM 1896 O O . HIS B 1 43 ? -20.328 15.625 2.928 1 43.59 43 HIS B O 1
ATOM 1902 N N . LYS B 1 44 ? -19.078 15.391 4.824 1 46.03 44 LYS B N 1
ATOM 1903 C CA . LYS B 1 44 ? -19.391 13.977 4.613 1 46.03 44 LYS B CA 1
ATOM 1904 C C . LYS B 1 44 ? -20.219 13.414 5.758 1 46.03 44 LYS B C 1
ATOM 1906 O O . LYS B 1 44 ? -19.953 13.688 6.93 1 46.03 44 LYS B O 1
ATOM 1911 N N . CYS B 1 45 ? -21.578 13.484 5.621 1 42.84 45 CYS B N 1
ATOM 1912 C CA . CYS B 1 45 ? -22.359 12.688 6.559 1 42.84 45 CYS B CA 1
ATOM 1913 C C . CYS B 1 45 ? -21.562 11.492 7.066 1 42.84 45 CYS B C 1
ATOM 1915 O O . CYS B 1 45 ? -21.438 10.484 6.367 1 42.84 45 CYS B O 1
ATOM 1917 N N . VAL B 1 46 ? -20.453 11.703 7.598 1 49.94 46 VAL B N 1
ATOM 1918 C CA . VAL B 1 46 ? -19.781 10.508 8.086 1 49.94 46 VAL B CA 1
ATOM 1919 C C . VAL B 1 46 ? -20.656 9.789 9.102 1 49.94 46 VAL B C 1
ATOM 1921 O O . VAL B 1 46 ? -20.766 10.211 10.258 1 49.94 46 VAL B O 1
ATOM 1924 N N . GLU B 1 47 ? -21.906 9.555 8.742 1 51.81 47 GLU B N 1
ATOM 1925 C CA . GLU B 1 47 ? -22.859 9.062 9.727 1 51.81 47 GLU B CA 1
ATOM 1926 C C . GLU B 1 47 ? -22.172 8.164 10.758 1 51.81 47 GLU B C 1
ATOM 1928 O O . GLU B 1 47 ? -22.531 8.188 11.938 1 51.81 47 GLU B O 1
ATOM 1933 N N . ASN B 1 48 ? -21.281 6.988 10.281 1 62.28 48 ASN B N 1
ATOM 1934 C CA . ASN B 1 48 ? -21.406 5.75 11.039 1 62.28 48 ASN B CA 1
ATOM 1935 C C . ASN B 1 48 ? -20.188 5.512 11.922 1 62.28 48 ASN B C 1
ATOM 1937 O O . ASN B 1 48 ? -20.172 4.59 12.742 1 62.28 48 ASN B O 1
ATOM 1941 N N . ILE B 1 49 ? -19.078 6.301 11.766 1 82.56 49 ILE B N 1
ATOM 1942 C CA . ILE B 1 49 ? -18.016 5.914 12.688 1 82.56 49 ILE B CA 1
ATOM 1943 C C . ILE B 1 49 ? -17.688 7.074 13.633 1 82.56 49 ILE B C 1
ATOM 1945 O O . ILE B 1 49 ? -17.609 8.227 13.195 1 82.56 49 ILE B O 1
ATOM 1949 N N . SER B 1 50 ? -17.547 6.926 14.922 1 87.31 50 SER B N 1
ATOM 1950 C CA . SER B 1 50 ? -17.312 7.934 15.945 1 87.31 50 SER B CA 1
ATOM 1951 C C . SER B 1 50 ? -15.898 8.5 15.836 1 87.31 50 SER B C 1
ATOM 1953 O O . SER B 1 50 ? -15 7.852 15.297 1 87.31 50 SER B O 1
ATOM 1955 N N . VAL B 1 51 ? -15.742 9.719 16.297 1 88.62 51 VAL B N 1
ATOM 1956 C CA . VAL B 1 51 ? -14.43 10.344 16.375 1 88.62 51 VAL B CA 1
ATOM 1957 C C . VAL B 1 51 ? -13.508 9.5 17.25 1 88.62 51 VAL B C 1
ATOM 1959 O O . VAL B 1 51 ? -12.312 9.391 16.984 1 88.62 51 VAL B O 1
ATOM 1962 N N . LYS B 1 52 ? -14.109 8.891 18.203 1 91.62 52 LYS B N 1
ATOM 1963 C CA . LYS B 1 52 ? -13.344 8.023 19.094 1 91.62 52 LYS B CA 1
ATOM 1964 C C . LYS B 1 52 ? -12.719 6.859 18.328 1 91.62 52 LYS B C 1
ATOM 1966 O O . LYS B 1 52 ? -11.547 6.535 18.531 1 91.62 52 LYS B O 1
ATOM 1971 N N . ASP B 1 53 ? -13.477 6.246 17.484 1 95.12 53 ASP B N 1
ATOM 1972 C CA . ASP B 1 53 ? -12.984 5.133 16.672 1 95.12 53 ASP B CA 1
ATOM 1973 C C . ASP B 1 53 ? -11.875 5.59 15.727 1 95.12 53 ASP B C 1
ATOM 1975 O O . ASP B 1 53 ? -10.875 4.898 15.555 1 95.12 53 ASP B O 1
ATOM 1979 N N . ARG B 1 54 ? -12.07 6.742 15.148 1 95.19 54 ARG B N 1
ATOM 1980 C CA . ARG B 1 54 ? -11.078 7.273 14.227 1 95.19 54 ARG B CA 1
ATOM 1981 C C . ARG B 1 54 ? -9.758 7.543 14.938 1 95.19 54 ARG B C 1
ATOM 1983 O O . ARG B 1 54 ? -8.688 7.215 14.414 1 95.19 54 ARG B O 1
ATOM 1990 N N . ILE B 1 55 ? -9.844 8.07 16.109 1 95.12 55 ILE B N 1
ATOM 1991 C CA . ILE B 1 55 ? -8.656 8.383 16.891 1 95.12 55 ILE B CA 1
ATOM 1992 C C . ILE B 1 55 ? -7.98 7.09 17.344 1 95.12 55 ILE B C 1
ATOM 1994 O O . ILE B 1 55 ? -6.75 6.98 17.312 1 95.12 55 ILE B O 1
ATOM 1998 N N . ALA B 1 56 ? -8.797 6.125 17.75 1 97.31 56 ALA B N 1
ATOM 1999 C CA . ALA B 1 56 ? -8.25 4.832 18.156 1 97.31 56 ALA B CA 1
ATOM 2000 C C . ALA B 1 56 ? -7.453 4.191 17.031 1 97.31 56 ALA B C 1
ATOM 2002 O O . ALA B 1 56 ? -6.344 3.695 17.234 1 97.31 56 ALA B O 1
ATOM 2003 N N . MET B 1 57 ? -8.008 4.234 15.875 1 98.25 57 MET B N 1
ATOM 2004 C CA . MET B 1 57 ? -7.328 3.666 14.719 1 98.25 57 MET B CA 1
ATOM 2005 C 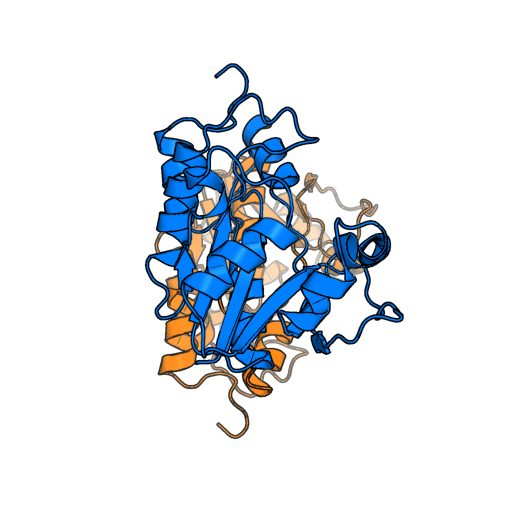C . MET B 1 57 ? -6.051 4.438 14.398 1 98.25 57 MET B C 1
ATOM 2007 O O . MET B 1 57 ? -5.027 3.838 14.062 1 98.25 57 MET B O 1
ATOM 2011 N N . LEU B 1 58 ? -6.148 5.723 14.531 1 98.19 58 LEU B N 1
ATOM 2012 C CA . LEU B 1 58 ? -4.98 6.551 14.258 1 98.19 58 LEU B CA 1
ATOM 2013 C C . LEU B 1 58 ? -3.865 6.254 15.258 1 98.19 58 LEU B C 1
ATOM 2015 O O . LEU B 1 58 ? -2.695 6.168 14.883 1 98.19 58 LEU B O 1
ATOM 2019 N N . LYS B 1 59 ? -4.211 6.09 16.5 1 98.56 59 LYS B N 1
ATOM 2020 C CA . LYS B 1 59 ? -3.244 5.734 17.531 1 98.56 59 LYS B CA 1
ATOM 2021 C C . LYS B 1 59 ? -2.559 4.41 17.219 1 98.56 59 LYS B C 1
ATOM 2023 O O . LYS B 1 59 ? -1.342 4.281 17.375 1 98.56 59 LYS B O 1
ATOM 2028 N N . LEU B 1 60 ? -3.33 3.49 16.766 1 98.62 60 LEU B N 1
ATOM 2029 C CA . LEU B 1 60 ? -2.793 2.189 16.391 1 98.62 60 LEU B CA 1
ATOM 2030 C C . LEU B 1 60 ? -1.836 2.318 15.211 1 98.62 60 LEU B C 1
ATOM 2032 O O . LEU B 1 60 ? -0.815 1.63 15.156 1 98.62 60 LEU B O 1
ATOM 2036 N N . ALA B 1 61 ? -2.154 3.203 14.289 1 98.5 61 ALA B N 1
ATOM 2037 C CA . ALA B 1 61 ? -1.354 3.373 13.086 1 98.5 61 ALA B CA 1
ATOM 2038 C C . ALA B 1 61 ? 0.021 3.949 13.406 1 98.5 61 ALA B C 1
ATOM 2040 O O . ALA B 1 61 ? 1.018 3.59 12.781 1 98.5 61 ALA B O 1
ATOM 2041 N N . VAL B 1 62 ? 0.147 4.805 14.453 1 98.38 62 VAL B N 1
ATOM 2042 C CA . VAL B 1 62 ? 1.392 5.531 14.672 1 98.38 62 VAL B CA 1
ATOM 2043 C C . VAL B 1 62 ? 2.17 4.887 15.82 1 98.38 62 VAL B C 1
ATOM 2045 O O . VAL B 1 62 ? 3.303 5.281 16.109 1 98.38 62 VAL B O 1
ATOM 2048 N N . GLN B 1 63 ? 1.624 3.877 16.422 1 97.38 63 GLN B N 1
ATOM 2049 C CA . GLN B 1 63 ? 2.125 3.355 17.688 1 97.38 63 GLN B CA 1
ATOM 2050 C C . GLN B 1 63 ? 3.557 2.842 17.547 1 97.38 63 GLN B C 1
ATOM 2052 O O . GLN B 1 63 ? 4.324 2.848 18.516 1 97.38 63 GLN B O 1
ATOM 2057 N N . HIS B 1 64 ? 3.984 2.443 16.406 1 94.5 64 HIS B N 1
ATOM 2058 C CA . HIS B 1 64 ? 5.328 1.892 16.25 1 94.5 64 HIS B CA 1
ATOM 2059 C C . HIS B 1 64 ? 6.246 2.875 15.531 1 94.5 64 HIS B C 1
ATOM 2061 O O . HIS B 1 64 ? 7.363 2.518 15.141 1 94.5 64 HIS B O 1
ATOM 2067 N N . GLU B 1 65 ? 5.773 4.051 15.328 1 97.06 65 GLU B N 1
ATOM 2068 C CA . GLU B 1 65 ? 6.57 5.094 14.695 1 97.06 65 GLU B CA 1
ATOM 2069 C C . GLU B 1 65 ? 7.234 5.992 15.734 1 97.06 65 GLU B C 1
ATOM 2071 O O . GLU B 1 65 ? 6.602 6.391 16.719 1 97.06 65 GLU B O 1
ATOM 2076 N N . ASN B 1 66 ? 8.477 6.293 15.531 1 94.75 66 ASN B N 1
ATOM 2077 C CA . ASN B 1 66 ? 9.25 7.016 16.531 1 94.75 66 ASN B CA 1
ATOM 2078 C C . ASN B 1 66 ? 8.922 8.508 16.531 1 94.75 66 ASN B C 1
ATOM 2080 O O . ASN B 1 66 ? 8.93 9.156 17.578 1 94.75 66 ASN B O 1
ATOM 2084 N N . ASN B 1 67 ? 8.648 9.109 15.469 1 97.19 67 ASN B N 1
ATOM 2085 C CA . ASN B 1 67 ? 8.523 10.562 15.414 1 97.19 67 ASN B CA 1
ATOM 2086 C C . ASN B 1 67 ? 7.152 10.984 14.891 1 97.19 67 ASN B C 1
ATOM 2088 O O . ASN B 1 67 ? 7 12.086 14.352 1 97.19 67 ASN B O 1
ATOM 2092 N N . MET B 1 68 ? 6.145 10.117 14.93 1 98.44 68 MET B N 1
ATOM 2093 C CA . MET B 1 68 ? 4.773 10.422 14.523 1 98.44 68 MET B CA 1
ATOM 2094 C C . MET B 1 68 ? 3.838 10.438 15.727 1 98.44 68 MET B C 1
ATOM 2096 O O . MET B 1 68 ? 3.852 9.508 16.531 1 98.44 68 MET B O 1
ATOM 2100 N N . PHE B 1 69 ? 3.088 11.508 15.859 1 98.19 69 PHE B N 1
ATOM 2101 C CA . PHE B 1 69 ? 2.219 11.695 17.016 1 98.19 69 PHE B CA 1
ATOM 2102 C C . PHE B 1 69 ? 0.853 12.219 16.578 1 98.19 69 PHE B C 1
ATOM 2104 O O . PHE B 1 69 ? 0.655 12.562 15.414 1 98.19 69 PHE B O 1
ATOM 2111 N N . ILE B 1 70 ? -0.091 12.195 17.562 1 97.38 70 ILE B N 1
ATOM 2112 C CA . ILE B 1 70 ? -1.44 12.695 17.312 1 97.38 70 ILE B CA 1
ATOM 2113 C C . ILE B 1 70 ? -1.691 13.938 18.172 1 97.38 70 ILE B C 1
ATOM 2115 O O . ILE B 1 70 ? -1.317 13.977 19.344 1 97.38 70 ILE B O 1
ATOM 2119 N N . ASP B 1 71 ? -2.203 14.93 17.594 1 95.19 71 ASP B N 1
ATOM 2120 C CA . ASP B 1 71 ? -2.703 16.094 18.312 1 95.19 71 ASP B CA 1
ATOM 2121 C C . ASP B 1 71 ? -4.207 16.266 18.109 1 95.19 71 ASP B C 1
ATOM 2123 O O . ASP B 1 71 ? -4.668 16.422 16.969 1 95.19 71 ASP B O 1
ATOM 2127 N N . GLU B 1 72 ? -4.969 16.312 19.125 1 90.19 72 GLU B N 1
ATOM 2128 C CA . GLU B 1 72 ? -6.426 16.297 19.047 1 90.19 72 GLU B CA 1
ATOM 2129 C C . GLU B 1 72 ? -7.004 17.703 19.203 1 90.19 72 GLU B C 1
ATOM 2131 O O . GLU B 1 72 ? -8.125 17.859 19.672 1 90.19 72 GLU B O 1
ATOM 2136 N N . CYS B 1 73 ? -6.273 18.641 18.875 1 85.31 73 CYS B N 1
ATOM 2137 C CA . CYS B 1 73 ? -6.688 20.031 19.062 1 85.31 73 CYS B CA 1
ATOM 2138 C C . CYS B 1 73 ? -8.016 20.312 18.375 1 85.31 73 CYS B C 1
ATOM 2140 O O . CYS B 1 73 ? -8.828 21.094 18.859 1 85.31 73 CYS B O 1
ATOM 2142 N N . ASP B 1 74 ? -8.289 19.688 17.266 1 78.69 74 ASP B N 1
ATOM 2143 C CA . ASP B 1 74 ? -9.531 19.922 16.531 1 78.69 74 ASP B CA 1
ATOM 2144 C C . ASP B 1 74 ? -10.727 19.312 17.266 1 78.69 74 ASP B C 1
ATOM 2146 O O . ASP B 1 74 ? -11.859 19.75 17.078 1 78.69 74 ASP B O 1
ATOM 2150 N N . ILE B 1 75 ? -10.492 18.391 18.016 1 72.38 75 ILE B N 1
ATOM 2151 C CA . ILE B 1 75 ? -11.555 17.656 18.688 1 72.38 75 ILE B CA 1
ATOM 2152 C C . ILE B 1 75 ? -11.883 18.328 20.016 1 72.38 75 ILE B C 1
ATOM 2154 O O . ILE B 1 75 ? -13.055 18.453 20.391 1 72.38 75 ILE B O 1
ATOM 2158 N N . ILE B 1 76 ? -10.945 18.719 20.703 1 61.47 76 ILE B N 1
ATOM 2159 C CA . ILE B 1 76 ? -11.078 19.25 22.062 1 61.47 76 ILE B CA 1
ATOM 2160 C C . ILE B 1 76 ? -11.875 20.547 22.031 1 61.47 76 ILE B C 1
ATOM 2162 O O . ILE B 1 76 ? -12.688 20.812 22.922 1 61.47 76 ILE B O 1
ATOM 2166 N N . ASN B 1 77 ? -11.719 21.281 21.094 1 57 77 ASN B N 1
ATOM 2167 C CA . ASN B 1 77 ? -12.375 22.594 21.172 1 57 77 ASN B CA 1
ATOM 2168 C C . ASN B 1 77 ? -13.773 22.547 20.562 1 57 77 ASN B C 1
ATOM 2170 O O . ASN B 1 77 ? -14.258 23.562 20.047 1 57 77 ASN B O 1
ATOM 2174 N N . GLY B 1 78 ? -14.391 21.438 20.766 1 59.12 78 GLY B N 1
ATOM 2175 C CA . GLY B 1 78 ? -15.789 21.359 20.375 1 59.12 78 GLY B CA 1
ATOM 2176 C C . GLY B 1 78 ? -15.977 21.328 18.859 1 59.12 78 GLY B C 1
ATOM 2177 O O . GLY B 1 78 ? -17.094 21.516 18.375 1 59.12 78 GLY B O 1
ATOM 2178 N N . GLY B 1 79 ? -14.773 21.141 18.219 1 61.16 79 GLY B N 1
ATOM 2179 C CA . GLY B 1 79 ? -14.898 21 16.766 1 61.16 79 GLY B CA 1
ATOM 2180 C C . GLY B 1 79 ? -14.383 22.219 16.016 1 61.16 79 GLY B C 1
ATOM 2181 O O . GLY B 1 79 ? -15.047 23.25 15.977 1 61.16 79 GLY B O 1
ATOM 2182 N N . ILE B 1 80 ? -13.055 22.438 15.961 1 62.28 80 ILE B N 1
ATOM 2183 C CA . ILE B 1 80 ? -12.438 23.422 15.07 1 62.28 80 ILE B CA 1
ATOM 2184 C C . ILE B 1 80 ? -12.68 23.016 13.617 1 62.28 80 ILE B C 1
ATOM 2186 O O . ILE B 1 80 ? -12.43 21.875 13.234 1 62.28 80 ILE B O 1
ATOM 2190 N N . THR B 1 81 ? -13.25 24.047 13.039 1 67.75 81 THR B N 1
ATOM 2191 C CA . THR B 1 81 ? -13.68 23.734 11.68 1 67.75 81 THR B CA 1
ATOM 2192 C C . THR B 1 81 ? -12.68 24.266 10.656 1 67.75 81 THR B C 1
ATOM 2194 O O . THR B 1 81 ? -12.445 23.641 9.625 1 67.75 81 THR B O 1
ATOM 2197 N N . TYR B 1 82 ? -11.953 25.375 11.148 1 87.75 82 TYR B N 1
ATOM 2198 C CA . TYR B 1 82 ? -11.117 25.984 10.125 1 87.75 82 TYR B CA 1
ATOM 2199 C C . TYR B 1 82 ? -9.641 25.734 10.406 1 87.75 82 TYR B C 1
ATOM 2201 O O . TYR B 1 82 ? -9.203 25.766 11.562 1 87.75 82 TYR B O 1
ATOM 2209 N N . THR B 1 83 ? -8.875 25.641 9.344 1 92.88 83 THR B N 1
ATOM 2210 C CA . THR B 1 83 ? -7.445 25.344 9.445 1 92.88 83 THR B CA 1
ATOM 2211 C C . THR B 1 83 ? -6.715 26.438 10.211 1 92.88 83 THR B C 1
ATOM 2213 O O . THR B 1 83 ? -5.781 26.156 10.961 1 92.88 83 THR B O 1
ATOM 2216 N N . VAL B 1 84 ? -7.195 27.719 10.039 1 94.25 84 VAL B N 1
ATOM 2217 C CA . VAL B 1 84 ? -6.535 28.828 10.711 1 94.25 84 VAL B CA 1
ATOM 2218 C C . VAL B 1 84 ? -6.648 28.656 12.227 1 94.25 84 VAL B C 1
ATOM 2220 O O . VAL B 1 84 ? -5.73 29.016 12.961 1 94.25 84 VAL B O 1
ATOM 2223 N N . ASP B 1 85 ? -7.754 28.094 12.633 1 91.81 85 ASP B N 1
ATOM 2224 C CA . ASP B 1 85 ? -7.949 27.844 14.055 1 91.81 85 ASP B CA 1
ATOM 2225 C C . ASP B 1 85 ? -7.082 26.688 14.547 1 91.81 85 ASP B C 1
ATOM 2227 O O . ASP B 1 85 ? -6.539 26.734 15.648 1 91.81 85 ASP B O 1
ATOM 2231 N N . THR B 1 86 ? -6.988 25.688 13.719 1 92.56 86 THR B N 1
ATOM 2232 C CA . THR B 1 86 ? -6.102 24.578 14.031 1 92.56 86 THR B CA 1
ATOM 2233 C C . THR B 1 86 ? -4.66 25.047 14.172 1 92.56 86 THR B C 1
ATOM 2235 O O . THR B 1 86 ? -3.967 24.672 15.117 1 92.56 86 THR B O 1
ATOM 2238 N N . ILE B 1 87 ? -4.23 25.875 13.305 1 94.69 87 ILE B N 1
ATOM 2239 C CA . ILE B 1 87 ? -2.871 26.406 13.297 1 94.69 87 ILE B CA 1
ATOM 2240 C C . ILE B 1 87 ? -2.627 27.234 14.555 1 94.69 87 ILE B C 1
ATOM 2242 O O . ILE B 1 87 ? -1.567 27.125 15.18 1 94.69 87 ILE B O 1
ATOM 2246 N N . ALA B 1 88 ? -3.623 28.031 14.922 1 93.38 88 ALA B N 1
ATOM 2247 C CA . ALA B 1 88 ? -3.494 28.828 16.141 1 93.38 88 ALA B CA 1
ATOM 2248 C C . ALA B 1 88 ? -3.289 27.938 17.359 1 93.38 88 ALA B C 1
ATOM 2250 O O . ALA B 1 88 ? -2.443 28.219 18.219 1 93.38 88 ALA B O 1
ATOM 2251 N N . CYS B 1 89 ? -4.027 26.922 17.391 1 92.69 89 CYS B N 1
ATOM 2252 C CA . CYS B 1 89 ? -3.926 25.969 18.5 1 92.69 89 CYS B CA 1
ATOM 2253 C C . CYS B 1 89 ? -2.541 25.328 18.547 1 92.69 89 CYS B C 1
ATOM 2255 O O . CYS B 1 89 ? -1.921 25.266 19.609 1 92.69 89 CYS B O 1
ATOM 2257 N N . ILE B 1 90 ? -2.023 24.922 17.406 1 94.5 90 ILE B N 1
ATOM 2258 C CA . ILE B 1 90 ? -0.731 24.25 17.312 1 94.5 90 ILE B CA 1
ATOM 2259 C C . ILE B 1 90 ? 0.386 25.234 17.656 1 94.5 90 ILE B C 1
ATOM 2261 O O . ILE B 1 90 ? 1.327 24.906 18.375 1 94.5 90 ILE B O 1
ATOM 2265 N N . ARG B 1 91 ? 0.249 26.438 17.172 1 94.5 91 ARG B N 1
ATOM 2266 C CA . ARG B 1 91 ? 1.252 27.469 17.406 1 94.5 91 ARG B CA 1
ATOM 2267 C C . ARG B 1 91 ? 1.376 27.797 18.891 1 94.5 91 ARG B C 1
ATOM 2269 O O . ARG B 1 91 ? 2.465 28.109 19.375 1 94.5 91 ARG B O 1
ATOM 2276 N N . ASN B 1 92 ? 0.267 27.719 19.578 1 93.75 92 ASN B N 1
ATOM 2277 C CA . ASN B 1 92 ? 0.281 27.984 21.016 1 93.75 92 ASN B CA 1
ATOM 2278 C C . ASN B 1 92 ? 1.062 26.906 21.766 1 93.75 92 ASN B C 1
ATOM 2280 O O . ASN B 1 92 ? 1.673 27.188 22.797 1 93.75 92 ASN B O 1
ATOM 2284 N N . LYS B 1 93 ? 1.065 25.75 21.266 1 94.5 93 LYS B N 1
ATOM 2285 C CA . LYS B 1 93 ? 1.754 24.625 21.891 1 94.5 93 LYS B CA 1
ATOM 2286 C C . LYS B 1 93 ? 3.229 24.594 21.484 1 94.5 93 LYS B C 1
ATOM 2288 O O . LYS B 1 93 ? 4.074 24.141 22.266 1 94.5 93 LYS B O 1
ATOM 2293 N N . TYR B 1 94 ? 3.443 25.062 20.266 1 95.5 94 TYR B N 1
ATOM 2294 C CA . TYR B 1 94 ? 4.789 25.016 19.703 1 95.5 94 TYR B CA 1
ATOM 2295 C C . TYR B 1 94 ? 5.25 26.391 19.266 1 95.5 94 TYR B C 1
ATOM 2297 O O . TYR B 1 94 ? 5.59 26.594 18.094 1 95.5 94 TYR B O 1
ATOM 2305 N N . VAL B 1 95 ? 5.469 27.281 20.203 1 93.81 95 VAL B N 1
ATOM 2306 C CA . VAL B 1 95 ? 5.621 28.719 20 1 93.81 95 VAL B CA 1
ATOM 2307 C C . VAL B 1 95 ? 6.914 29 19.25 1 93.81 95 VAL B C 1
ATOM 2309 O O . VAL B 1 95 ? 6.949 29.875 18.375 1 93.81 95 VAL B O 1
ATOM 2312 N N . HIS B 1 96 ? 8 28.25 19.469 1 95 96 HIS B N 1
ATOM 2313 C CA . HIS B 1 96 ? 9.297 28.594 18.906 1 95 96 HIS B CA 1
ATOM 2314 C C . HIS B 1 96 ? 9.719 27.578 17.828 1 95 96 HIS B C 1
ATOM 2316 O O . HIS B 1 96 ? 10.828 27.656 17.312 1 95 96 HIS B O 1
ATOM 2322 N N . ASP B 1 97 ? 8.828 26.703 17.5 1 97.62 97 ASP B N 1
ATOM 2323 C CA . ASP B 1 97 ? 9.172 25.641 16.562 1 97.62 97 ASP B CA 1
ATOM 2324 C C . ASP B 1 97 ? 8.805 26.031 15.125 1 97.62 97 ASP B C 1
ATOM 2326 O O . ASP B 1 97 ? 7.992 26.938 14.914 1 97.62 97 ASP B O 1
ATOM 2330 N N . ASP B 1 98 ? 9.5 25.469 14.188 1 98 98 ASP B N 1
ATOM 2331 C CA . ASP B 1 98 ? 9.133 25.609 12.781 1 98 98 ASP B CA 1
ATOM 2332 C C . ASP B 1 98 ? 8 24.656 12.414 1 98 98 ASP B C 1
ATOM 2334 O O . ASP B 1 98 ? 8.172 23.438 12.445 1 98 98 ASP B O 1
ATOM 2338 N N . ILE B 1 99 ? 6.852 25.266 12.047 1 98.31 99 ILE B N 1
ATOM 2339 C CA . ILE B 1 99 ? 5.68 24.453 11.75 1 98.31 99 ILE B CA 1
ATOM 2340 C C . ILE B 1 99 ? 5.473 24.375 10.242 1 98.31 99 ILE B C 1
ATOM 2342 O O . ILE B 1 99 ? 5.473 25.406 9.555 1 98.31 99 ILE B O 1
ATOM 2346 N N . TYR B 1 100 ? 5.332 23.172 9.703 1 98.75 100 TYR B N 1
ATOM 2347 C CA . TYR B 1 100 ? 5.031 22.906 8.297 1 98.75 100 TYR B CA 1
ATOM 2348 C C . TYR B 1 100 ? 3.619 22.359 8.141 1 98.75 100 TYR B C 1
ATOM 2350 O O . TYR B 1 100 ? 3.318 21.266 8.609 1 98.75 100 TYR B O 1
ATOM 2358 N N . LEU B 1 101 ? 2.732 23.125 7.527 1 98.5 101 LEU B N 1
ATOM 2359 C CA . LEU B 1 101 ? 1.399 22.656 7.18 1 98.5 101 LEU B CA 1
ATOM 2360 C C . LEU B 1 101 ? 1.422 21.906 5.852 1 98.5 101 LEU B C 1
ATOM 2362 O O . LEU B 1 101 ? 1.69 22.484 4.805 1 98.5 101 LEU B O 1
ATOM 2366 N N . VAL B 1 102 ? 1.115 20.625 5.902 1 98.56 102 VAL B N 1
ATOM 2367 C CA . VAL B 1 102 ? 1.145 19.797 4.699 1 98.56 102 VAL B CA 1
ATOM 2368 C C . VAL B 1 102 ? -0.276 19.609 4.176 1 98.56 102 VAL B C 1
ATOM 2370 O O . VAL B 1 102 ? -1.155 19.141 4.902 1 98.56 102 VAL B O 1
ATOM 2373 N N . ILE B 1 103 ? -0.467 19.969 2.936 1 97.88 103 ILE B N 1
ATOM 2374 C CA . ILE B 1 103 ? -1.773 19.734 2.328 1 97.88 103 ILE B CA 1
ATOM 2375 C C . ILE B 1 103 ? -1.598 19.125 0.941 1 97.88 103 ILE B C 1
ATOM 2377 O O . ILE B 1 103 ? -0.563 19.312 0.297 1 97.88 103 ILE B O 1
ATOM 2381 N N . GLY B 1 104 ? -2.539 18.344 0.528 1 97.12 104 GLY B N 1
ATOM 2382 C CA . GLY B 1 104 ? -2.564 17.828 -0.828 1 97.12 104 GLY B CA 1
ATOM 2383 C C . GLY B 1 104 ? -2.877 18.875 -1.871 1 97.12 104 GLY B C 1
ATOM 2384 O O . GLY B 1 104 ? -3.529 19.875 -1.57 1 97.12 104 GLY B O 1
ATOM 2385 N N . ASP B 1 105 ? -2.42 18.609 -3.045 1 97.06 105 ASP B N 1
ATOM 2386 C CA . ASP B 1 105 ? -2.637 19.578 -4.125 1 97.06 105 ASP B CA 1
ATOM 2387 C C . ASP B 1 105 ? -4.121 19.703 -4.453 1 97.06 105 ASP B C 1
ATOM 2389 O O . ASP B 1 105 ? -4.551 20.719 -5.012 1 97.06 105 ASP B O 1
ATOM 2393 N N . ASP B 1 106 ? -4.922 18.719 -4.086 1 94.06 106 ASP B N 1
ATOM 2394 C CA . ASP B 1 106 ? -6.371 18.812 -4.242 1 94.06 106 ASP B CA 1
ATOM 2395 C C . ASP B 1 106 ? -6.945 19.938 -3.367 1 94.06 106 ASP B C 1
ATOM 2397 O O . ASP B 1 106 ? -7.891 20.609 -3.766 1 94.06 106 ASP B O 1
ATOM 2401 N N . LEU B 1 107 ? -6.48 20.109 -2.162 1 94.69 107 LEU B N 1
ATOM 2402 C CA . LEU B 1 107 ? -6.891 21.172 -1.26 1 94.69 107 LEU B CA 1
ATOM 2403 C C . LEU B 1 107 ? -6.23 22.5 -1.643 1 94.69 107 LEU B C 1
ATOM 2405 O O . LEU B 1 107 ? -6.852 23.562 -1.553 1 94.69 107 LEU B O 1
ATOM 2409 N N . PHE B 1 108 ? -4.992 22.391 -2.074 1 96.94 108 PHE B N 1
ATOM 2410 C CA . PHE B 1 108 ? -4.195 23.578 -2.4 1 96.94 108 PHE B CA 1
ATOM 2411 C C . PHE B 1 108 ? -4.84 24.359 -3.533 1 96.94 108 PHE B C 1
ATOM 2413 O O . PHE B 1 108 ? -4.742 25.594 -3.572 1 96.94 108 PHE B O 1
ATOM 2420 N N . GLU B 1 109 ? -5.469 23.625 -4.41 1 95.19 109 GLU B N 1
ATOM 2421 C CA . GLU B 1 109 ? -6.109 24.25 -5.566 1 95.19 109 GLU B CA 1
ATOM 2422 C C . GLU B 1 109 ? -7.082 25.344 -5.137 1 95.19 109 GLU B C 1
ATOM 2424 O O . GLU B 1 109 ? -7.23 26.359 -5.824 1 95.19 109 GLU B O 1
ATOM 2429 N N . SER B 1 110 ? -7.762 25.219 -4.035 1 95.12 110 SER B N 1
ATOM 2430 C CA . SER B 1 110 ? -8.75 26.172 -3.557 1 95.12 110 SER B CA 1
ATOM 2431 C C . SER B 1 110 ? -8.266 26.891 -2.305 1 95.12 110 SER B C 1
ATOM 2433 O O . SER B 1 110 ? -9.07 27.391 -1.519 1 95.12 110 SER B O 1
ATOM 2435 N N . PHE B 1 111 ? -7.027 26.938 -2.059 1 96.75 111 PHE B N 1
ATOM 2436 C CA . PHE B 1 111 ? -6.453 27.484 -0.835 1 96.75 111 PHE B CA 1
ATOM 2437 C C . PHE B 1 111 ? -6.844 28.953 -0.661 1 96.75 111 PHE B C 1
ATOM 2439 O O . PHE B 1 111 ? -7.043 29.422 0.463 1 96.75 111 PHE B O 1
ATOM 2446 N N . ASP B 1 112 ? -6.98 29.703 -1.733 1 95.5 112 ASP B N 1
ATOM 2447 C CA . ASP B 1 112 ? -7.348 31.109 -1.72 1 95.5 112 ASP B CA 1
ATOM 2448 C C . ASP B 1 112 ? -8.703 31.328 -1.047 1 95.5 112 ASP B C 1
ATOM 2450 O O . ASP B 1 112 ? -8.969 32.406 -0.504 1 95.5 112 ASP B O 1
ATOM 2454 N N . SER B 1 113 ? -9.5 30.281 -1.055 1 95.5 113 SER B N 1
ATOM 2455 C CA . SER B 1 113 ? -10.852 30.406 -0.527 1 95.5 113 SER B CA 1
ATOM 2456 C C . SER B 1 113 ? -10.906 30.016 0.948 1 95.5 113 SER B C 1
ATOM 2458 O O . SER B 1 113 ? -11.953 30.141 1.587 1 95.5 113 SER B O 1
ATOM 2460 N N . TRP B 1 114 ? -9.734 29.594 1.506 1 95.75 114 TRP B N 1
ATOM 2461 C CA . TRP B 1 114 ? -9.711 29.219 2.914 1 95.75 114 TRP B CA 1
ATOM 2462 C C . TRP B 1 114 ? -9.914 30.422 3.812 1 95.75 114 TRP B C 1
ATOM 2464 O O . TRP B 1 114 ? -9.68 31.562 3.395 1 95.75 114 TRP B O 1
ATOM 2474 N N . LYS B 1 115 ? -10.438 30.141 5.016 1 95 115 LYS B N 1
ATOM 2475 C CA . LYS B 1 115 ? -10.586 31.234 5.98 1 95 115 LYS B CA 1
ATOM 2476 C C . LYS B 1 115 ? -9.227 31.812 6.367 1 95 115 LYS B C 1
ATOM 2478 O O . LYS B 1 115 ? -8.367 31.094 6.898 1 95 115 LYS B O 1
ATOM 2483 N N . ASN B 1 116 ? -8.961 33.062 6.109 1 96.56 11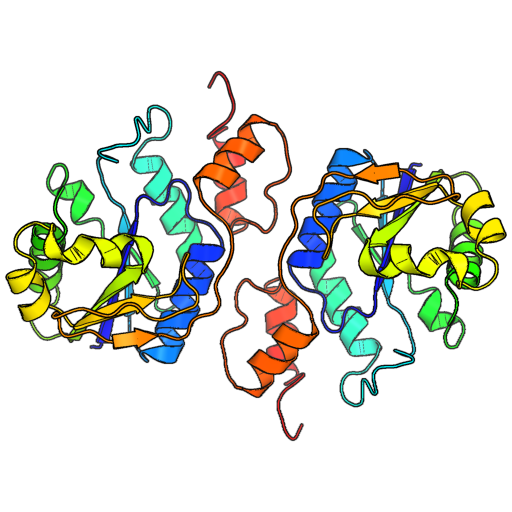6 ASN B N 1
ATOM 2484 C CA . ASN B 1 116 ? -7.766 33.844 6.449 1 96.56 116 ASN B CA 1
ATOM 2485 C C . ASN B 1 116 ? -6.5 33.156 5.934 1 96.56 116 ASN B C 1
ATOM 2487 O O . ASN B 1 116 ? -5.562 32.906 6.695 1 96.56 116 ASN B O 1
ATOM 2491 N N . PRO B 1 117 ? -6.449 32.875 4.648 1 97.38 117 PRO B N 1
ATOM 2492 C CA . PRO B 1 117 ? -5.297 32.156 4.102 1 97.38 117 PRO B CA 1
ATOM 2493 C C . PRO B 1 117 ? -3.982 32.906 4.309 1 97.38 117 PRO B C 1
ATOM 2495 O O . PRO B 1 117 ? -2.934 32.281 4.488 1 97.38 117 PRO B O 1
ATOM 2498 N N . GLU B 1 118 ? -4.047 34.25 4.332 1 97.69 118 GLU B N 1
ATOM 2499 C CA . GLU B 1 118 ? -2.84 35.031 4.562 1 97.69 118 GLU B CA 1
ATOM 2500 C C . GLU B 1 118 ? -2.291 34.781 5.969 1 97.69 118 GLU B C 1
ATOM 2502 O O . GLU B 1 118 ? -1.076 34.688 6.16 1 97.69 118 GLU B O 1
ATOM 2507 N N . LYS B 1 119 ? -3.191 34.719 6.867 1 97.31 119 LYS B N 1
ATOM 2508 C CA . LYS B 1 119 ? -2.785 34.438 8.242 1 97.31 119 LYS B CA 1
ATOM 2509 C C . LYS B 1 119 ? -2.137 33.062 8.367 1 97.31 119 LYS B C 1
ATOM 2511 O O . LYS B 1 119 ? -1.181 32.906 9.125 1 97.31 119 LYS B O 1
ATOM 2516 N N . ILE B 1 120 ? -2.678 32.125 7.648 1 97.56 120 ILE B N 1
ATOM 2517 C CA . ILE B 1 120 ? -2.115 30.781 7.648 1 97.56 120 ILE B CA 1
ATOM 2518 C C . ILE B 1 120 ? -0.673 30.828 7.145 1 97.56 120 ILE B C 1
ATOM 2520 O O . ILE B 1 120 ? 0.238 30.328 7.812 1 97.56 120 ILE B O 1
ATOM 2524 N N . ILE B 1 121 ? -0.447 31.562 6.066 1 97.69 121 ILE B N 1
ATOM 2525 C CA . ILE B 1 121 ? 0.856 31.609 5.414 1 97.69 121 ILE B CA 1
ATOM 2526 C C . ILE B 1 121 ? 1.861 32.312 6.32 1 97.69 121 ILE B C 1
ATOM 2528 O O . ILE B 1 121 ? 3.041 31.953 6.352 1 97.69 121 ILE B O 1
ATOM 2532 N N . ASP B 1 122 ? 1.396 33.219 7.09 1 96.88 122 ASP B N 1
ATOM 2533 C CA . ASP B 1 122 ? 2.26 33.969 7.996 1 96.88 122 ASP B CA 1
ATOM 2534 C C . ASP B 1 122 ? 2.641 33.125 9.219 1 96.88 122 ASP B C 1
ATOM 2536 O O . ASP B 1 122 ? 3.617 33.438 9.906 1 96.88 122 ASP B O 1
ATOM 2540 N N . SER B 1 123 ? 1.904 32.094 9.438 1 97.19 123 SER B N 1
ATOM 2541 C CA . SER B 1 123 ? 2.035 31.359 10.695 1 97.19 123 SER B CA 1
ATOM 2542 C C . SER B 1 123 ? 2.801 30.062 10.5 1 97.19 123 SER B C 1
ATOM 2544 O O . SER B 1 123 ? 3.32 29.5 11.469 1 97.19 123 SER B O 1
ATOM 2546 N N . VAL B 1 124 ? 2.771 29.547 9.266 1 98.19 124 VAL B N 1
ATOM 2547 C CA . VAL B 1 124 ? 3.363 28.234 9.039 1 98.19 124 VAL B CA 1
ATOM 2548 C C . VAL B 1 124 ? 4.109 28.234 7.703 1 98.19 124 VAL B C 1
ATOM 2550 O O . VAL B 1 124 ? 3.971 29.172 6.906 1 98.19 124 VAL B O 1
ATOM 2553 N N . ASN B 1 125 ? 4.973 27.281 7.555 1 98.38 125 ASN B N 1
ATOM 2554 C CA . ASN B 1 125 ? 5.5 26.953 6.234 1 98.38 125 ASN B CA 1
ATOM 2555 C C . ASN B 1 125 ? 4.559 26.031 5.473 1 98.38 125 ASN B C 1
ATOM 2557 O O . ASN B 1 125 ? 4.371 24.875 5.852 1 98.38 125 ASN B O 1
ATOM 2561 N N . LEU B 1 126 ? 3.986 26.516 4.406 1 98.62 126 LEU B N 1
ATOM 2562 C CA . LEU B 1 126 ? 3.031 25.734 3.637 1 98.62 126 LEU B CA 1
ATOM 2563 C C . LEU B 1 126 ? 3.752 24.75 2.725 1 98.62 126 LEU B C 1
ATOM 2565 O O . LEU B 1 126 ? 4.648 25.125 1.973 1 98.62 126 LEU B O 1
ATOM 2569 N N . VAL B 1 127 ? 3.369 23.5 2.83 1 98.69 127 VAL B N 1
ATOM 2570 C CA . VAL B 1 127 ? 3.932 22.422 2.014 1 98.69 127 VAL B CA 1
ATOM 2571 C C . VAL B 1 127 ? 2.82 21.734 1.223 1 98.69 127 VAL B C 1
ATOM 2573 O O . VAL B 1 127 ? 1.812 21.312 1.796 1 98.69 127 VAL B O 1
ATOM 2576 N N . VAL B 1 128 ? 3.053 21.625 -0.062 1 98.44 128 VAL B N 1
ATOM 2577 C CA . VAL B 1 128 ? 2.074 20.984 -0.936 1 98.44 128 VAL B CA 1
ATOM 2578 C C . VAL B 1 128 ? 2.629 19.656 -1.451 1 98.44 128 VAL B C 1
ATOM 2580 O O . VAL B 1 128 ? 3.795 19.578 -1.846 1 98.44 128 VAL B O 1
ATOM 2583 N N . VAL B 1 129 ? 1.808 18.656 -1.392 1 97.88 129 VAL B N 1
ATOM 2584 C CA . VAL B 1 129 ? 2.205 17.328 -1.855 1 97.88 129 VAL B CA 1
ATOM 2585 C C . VAL B 1 129 ? 1.3 16.891 -3.004 1 97.88 129 VAL B C 1
ATOM 2587 O O . VAL B 1 129 ? 0.172 17.375 -3.133 1 97.88 129 VAL B O 1
ATOM 2590 N N . HIS B 1 130 ? 1.797 15.938 -3.807 1 96.19 130 HIS B N 1
ATOM 2591 C CA . HIS B 1 130 ? 1.016 15.375 -4.898 1 96.19 130 HIS B CA 1
ATOM 2592 C C . HIS B 1 130 ? -0.021 14.383 -4.379 1 96.19 130 HIS B C 1
ATOM 2594 O O . HIS B 1 130 ? 0.312 13.469 -3.619 1 96.19 130 HIS B O 1
ATOM 2600 N N . ARG B 1 131 ? -1.247 14.594 -4.82 1 93 131 ARG B N 1
ATOM 2601 C CA . ARG B 1 131 ? -2.332 13.664 -4.508 1 93 131 ARG B CA 1
ATOM 2602 C C . ARG B 1 131 ? -3.094 13.273 -5.77 1 93 131 ARG B C 1
ATOM 2604 O O . ARG B 1 131 ? -3.248 12.086 -6.062 1 93 131 ARG B O 1
ATOM 2611 N N . ILE B 1 132 ? -3.482 14.242 -6.539 1 90.44 132 ILE B N 1
ATOM 2612 C CA . ILE B 1 132 ? -4.266 13.922 -7.727 1 90.44 132 ILE B CA 1
ATOM 2613 C C . ILE B 1 132 ? -3.605 14.523 -8.961 1 90.44 132 ILE B C 1
ATOM 2615 O O . ILE B 1 132 ? -3.928 14.156 -10.094 1 90.44 132 ILE B O 1
ATOM 2619 N N . TYR B 1 133 ? -2.652 15.477 -8.773 1 90.44 133 TYR B N 1
ATOM 2620 C CA . TYR B 1 133 ? -1.969 16.109 -9.898 1 90.44 133 TYR B CA 1
ATOM 2621 C C . TYR B 1 133 ? -0.515 15.664 -9.977 1 90.44 133 TYR B C 1
ATOM 2623 O O . TYR B 1 133 ? 0.155 15.523 -8.945 1 90.44 133 TYR B O 1
ATOM 2631 N N . SER B 1 134 ? -0.088 15.453 -11.18 1 89.12 134 SER B N 1
ATOM 2632 C CA . SER B 1 134 ? 1.317 15.117 -11.375 1 89.12 134 SER B CA 1
ATOM 2633 C C . SER B 1 134 ? 2.176 16.375 -11.492 1 89.12 134 SER B C 1
ATOM 2635 O O . SER B 1 134 ? 3.365 16.344 -11.172 1 89.12 134 SER B O 1
ATOM 2637 N N . GLU B 1 135 ? 1.535 17.375 -11.891 1 93.12 135 GLU B N 1
ATOM 2638 C CA . GLU B 1 135 ? 2.262 18.625 -12.07 1 93.12 135 GLU B CA 1
ATOM 2639 C C . GLU B 1 135 ? 2.045 19.562 -10.883 1 93.12 135 GLU B C 1
ATOM 2641 O O . GLU B 1 135 ? 1.02 19.484 -10.203 1 93.12 135 GLU B O 1
ATOM 2646 N N . ARG B 1 136 ? 2.977 20.422 -10.711 1 95.31 136 ARG B N 1
ATOM 2647 C CA . ARG B 1 136 ? 2.9 21.391 -9.617 1 95.31 136 ARG B CA 1
ATOM 2648 C C . ARG B 1 136 ? 1.902 22.5 -9.93 1 95.31 136 ARG B C 1
ATOM 2650 O O . ARG B 1 136 ? 1.828 22.969 -11.07 1 95.31 136 ARG B O 1
ATOM 2657 N N . LEU B 1 137 ? 1.148 22.828 -8.961 1 93.94 137 LEU B N 1
ATOM 2658 C CA . LEU B 1 137 ? 0.232 23.953 -9.102 1 93.94 137 LEU B CA 1
ATOM 2659 C C . LEU B 1 137 ? 0.943 25.266 -8.82 1 93.94 137 LEU B C 1
ATOM 2661 O O . LEU B 1 137 ? 1.859 25.328 -7.992 1 93.94 137 LEU B O 1
ATOM 2665 N N . VAL B 1 138 ? 0.529 26.25 -9.508 1 92.5 138 VAL B N 1
ATOM 2666 C CA . VAL B 1 138 ? 1.048 27.594 -9.281 1 92.5 138 VAL B CA 1
ATOM 2667 C C . VAL B 1 138 ? 0.117 28.359 -8.336 1 92.5 138 VAL B C 1
ATOM 2669 O O . VAL B 1 138 ? -1.104 28.188 -8.383 1 92.5 138 VAL B O 1
ATOM 2672 N N . SER B 1 139 ? 0.723 29.156 -7.492 1 94.25 139 SER B N 1
ATOM 2673 C CA . SER B 1 139 ? -0.054 29.922 -6.535 1 94.25 139 SER B CA 1
ATOM 2674 C C . SER B 1 139 ? 0.688 31.203 -6.121 1 94.25 139 SER B C 1
ATOM 2676 O O . SER B 1 139 ? 1.917 31.25 -6.207 1 94.25 139 SER B O 1
ATOM 2678 N N . ARG B 1 140 ? -0.095 32.219 -5.668 1 95.19 140 ARG B N 1
ATOM 2679 C CA . ARG B 1 140 ? 0.501 33.438 -5.156 1 95.19 140 ARG B CA 1
ATOM 2680 C C . ARG B 1 140 ? 1.058 33.219 -3.75 1 95.19 140 ARG B C 1
ATOM 2682 O O . ARG B 1 140 ? 1.814 34.062 -3.248 1 95.19 140 ARG B O 1
ATOM 2689 N N . PHE B 1 141 ? 0.636 32.156 -3.125 1 97.5 141 PHE B N 1
ATOM 2690 C CA . PHE B 1 141 ? 1.062 31.906 -1.752 1 97.5 141 PHE B CA 1
ATOM 2691 C C . PHE B 1 141 ? 2.434 31.25 -1.724 1 97.5 141 PHE B C 1
ATOM 2693 O O . PHE B 1 141 ? 2.693 30.312 -2.484 1 97.5 141 PHE B O 1
ATOM 2700 N N . LYS B 1 142 ? 3.346 31.828 -0.879 1 97.38 142 LYS B N 1
ATOM 2701 C CA . LYS B 1 142 ? 4.621 31.156 -0.657 1 97.38 142 LYS B CA 1
ATOM 2702 C C . LYS B 1 142 ? 4.41 29.719 -0.185 1 97.38 142 LYS B C 1
ATOM 2704 O O . LYS B 1 142 ? 3.631 29.469 0.739 1 97.38 142 LYS B O 1
ATOM 2709 N N . HIS B 1 143 ? 5.016 28.781 -0.831 1 98.06 143 HIS B N 1
ATOM 2710 C CA . HIS B 1 143 ? 4.875 27.375 -0.484 1 98.06 143 HIS B CA 1
ATOM 2711 C C . HIS B 1 143 ? 6.059 26.562 -0.994 1 98.06 143 HIS B C 1
ATOM 2713 O O . HIS B 1 143 ? 6.84 27.031 -1.818 1 98.06 143 HIS B O 1
ATOM 2719 N N . THR B 1 144 ? 6.23 25.406 -0.419 1 97.06 144 THR B N 1
ATOM 2720 C CA . THR B 1 144 ? 7.18 24.406 -0.877 1 97.06 144 THR B CA 1
ATOM 2721 C C . THR B 1 144 ? 6.449 23.188 -1.436 1 97.06 144 THR B C 1
ATOM 2723 O O . THR B 1 144 ? 5.473 22.719 -0.848 1 97.06 144 THR B O 1
ATOM 2726 N N . TYR B 1 145 ? 6.875 22.75 -2.588 1 96.62 145 TYR B N 1
ATOM 2727 C CA . TYR B 1 145 ? 6.332 21.531 -3.176 1 96.62 145 TYR B CA 1
ATOM 2728 C C . TYR B 1 145 ? 7.273 20.344 -2.961 1 96.62 145 TYR B C 1
ATOM 2730 O O . TYR B 1 145 ? 8.484 20.469 -3.154 1 96.62 145 TYR B O 1
ATOM 2738 N N . ILE B 1 146 ? 6.691 19.297 -2.508 1 95.81 146 ILE B N 1
ATOM 2739 C CA . ILE B 1 146 ? 7.488 18.078 -2.387 1 95.81 146 ILE B CA 1
ATOM 2740 C C . ILE B 1 146 ? 7.141 17.109 -3.523 1 95.81 146 ILE B C 1
ATOM 2742 O O . ILE B 1 146 ? 5.977 16.984 -3.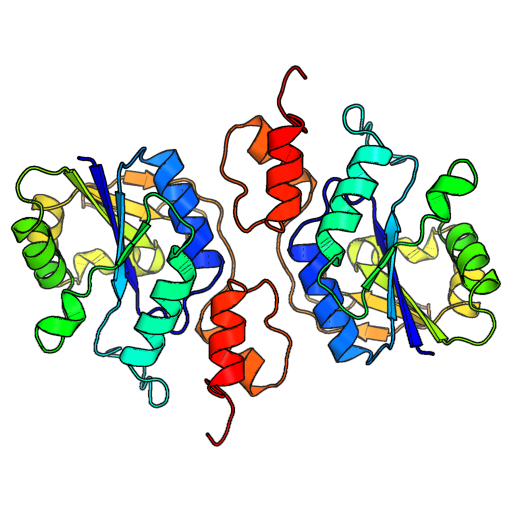898 1 95.81 146 ILE B O 1
ATOM 2746 N N . ASP B 1 147 ? 8.172 16.406 -4.035 1 94.38 147 ASP B N 1
ATOM 2747 C CA . ASP B 1 147 ? 7.973 15.445 -5.117 1 94.38 147 ASP B CA 1
ATOM 2748 C C . ASP B 1 147 ? 7.77 14.031 -4.574 1 94.38 147 ASP B C 1
ATOM 2750 O O . ASP B 1 147 ? 8.531 13.117 -4.898 1 94.38 147 ASP B O 1
ATOM 2754 N N . ASN B 1 148 ? 6.727 13.969 -3.822 1 96.31 148 ASN B N 1
ATOM 2755 C CA . ASN B 1 148 ? 6.391 12.672 -3.234 1 96.31 148 ASN B CA 1
ATOM 2756 C C . ASN B 1 148 ? 5.82 11.719 -4.273 1 96.31 148 ASN B C 1
ATOM 2758 O O . ASN B 1 148 ? 5.355 12.148 -5.332 1 96.31 148 ASN B O 1
ATOM 2762 N N . ARG B 1 149 ? 5.926 10.383 -3.936 1 94.56 149 ARG B N 1
ATOM 2763 C CA . ARG B 1 149 ? 5.246 9.344 -4.703 1 94.56 149 ARG B CA 1
ATOM 2764 C C . ARG B 1 149 ? 3.756 9.312 -4.387 1 94.56 149 ARG B C 1
ATOM 2766 O O . ARG B 1 149 ? 3.361 9.281 -3.221 1 94.56 149 ARG B O 1
ATOM 2773 N N . ILE B 1 150 ? 2.947 9.352 -5.43 1 91.62 150 ILE B N 1
ATOM 2774 C CA . ILE B 1 150 ? 1.502 9.305 -5.234 1 91.62 150 ILE B CA 1
ATOM 2775 C C . ILE B 1 150 ? 1.079 7.875 -4.887 1 91.62 150 ILE B C 1
ATOM 2777 O O . ILE B 1 150 ? 1.468 6.922 -5.562 1 91.62 150 ILE B O 1
ATOM 2781 N N . PHE B 1 151 ? 0.424 7.723 -3.855 1 90.56 151 PHE B N 1
ATOM 2782 C CA . PHE B 1 151 ? -0.151 6.453 -3.434 1 90.56 151 PHE B CA 1
ATOM 2783 C C . PHE B 1 151 ? -1.659 6.441 -3.65 1 90.56 151 PHE B C 1
ATOM 2785 O O . PHE B 1 151 ? -2.406 7.047 -2.881 1 90.56 151 PHE B O 1
ATOM 2792 N N . SER B 1 152 ? -2.131 5.75 -4.594 1 89.19 152 SER B N 1
ATOM 2793 C CA . SER B 1 152 ? -3.525 5.824 -5.016 1 89.19 152 SER B CA 1
ATOM 2794 C C . SER B 1 152 ? -4.414 4.949 -4.133 1 89.19 152 SER B C 1
ATOM 2796 O O . SER B 1 152 ? -4.793 3.846 -4.527 1 89.19 152 SER B O 1
ATOM 2798 N N . ILE B 1 153 ? -4.801 5.406 -2.998 1 94.56 153 ILE B N 1
ATOM 2799 C CA . ILE B 1 153 ? -5.715 4.77 -2.057 1 94.56 153 ILE B CA 1
ATOM 2800 C C . ILE B 1 153 ? -6.492 5.84 -1.291 1 94.56 153 ILE B C 1
ATOM 2802 O O . ILE B 1 153 ? -5.98 6.938 -1.054 1 94.56 153 ILE B O 1
ATOM 2806 N N . SER B 1 154 ? -7.703 5.633 -0.973 1 95 154 SER B N 1
ATOM 2807 C CA . SER B 1 154 ? -8.516 6.566 -0.2 1 95 154 SER B CA 1
ATOM 2808 C C . SER B 1 154 ? -9.312 5.848 0.883 1 95 154 SER B C 1
ATOM 2810 O O . SER B 1 154 ? -9.578 4.648 0.771 1 95 154 SER B O 1
ATOM 2812 N N . SER B 1 155 ? -9.633 6.633 1.859 1 96.25 155 SER B N 1
ATOM 2813 C CA . SER B 1 155 ? -10.469 6.086 2.92 1 96.25 155 SER B CA 1
ATOM 2814 C C . SER B 1 155 ? -11.836 5.66 2.383 1 96.25 155 SER B C 1
ATOM 2816 O O . SER B 1 155 ? -12.391 4.652 2.816 1 96.25 155 SER B O 1
ATOM 2818 N N . SER B 1 156 ? -12.391 6.43 1.463 1 95.12 156 SER B N 1
ATOM 2819 C CA . SER B 1 156 ? -13.68 6.098 0.863 1 95.12 156 SER B CA 1
ATOM 2820 C C . SER B 1 156 ? -13.625 4.75 0.151 1 95.12 156 SER B C 1
ATOM 2822 O O . SER B 1 156 ? -14.562 3.951 0.249 1 95.12 156 SER B O 1
ATOM 2824 N N . GLU B 1 157 ? -12.562 4.508 -0.571 1 96.12 157 GLU B N 1
ATOM 2825 C CA . GLU B 1 157 ? -12.375 3.219 -1.232 1 96.12 157 GLU B CA 1
ATOM 2826 C C . GLU B 1 157 ? -12.359 2.076 -0.221 1 96.12 157 GLU B C 1
ATOM 2828 O O . GLU B 1 157 ? -12.977 1.034 -0.442 1 96.12 157 GLU B O 1
ATOM 2833 N N . ILE B 1 158 ? -11.641 2.281 0.832 1 97.44 158 ILE B N 1
ATOM 2834 C CA . ILE B 1 158 ? -11.5 1.26 1.864 1 97.44 158 ILE B CA 1
ATOM 2835 C C . ILE B 1 158 ? -12.859 0.952 2.475 1 97.44 158 ILE B C 1
ATOM 2837 O O . ILE B 1 158 ? -13.234 -0.215 2.621 1 97.44 158 ILE B O 1
ATOM 2841 N N . ARG B 1 159 ? -13.602 1.966 2.801 1 96.56 159 ARG B N 1
ATOM 2842 C CA . ARG B 1 159 ? -14.938 1.763 3.357 1 96.56 159 ARG B CA 1
ATOM 2843 C C . ARG B 1 159 ? -15.828 1.016 2.373 1 96.56 159 ARG B C 1
ATOM 2845 O O . ARG B 1 159 ? -16.547 0.085 2.758 1 96.56 159 ARG B O 1
ATOM 2852 N N . SER B 1 160 ? -15.812 1.426 1.134 1 96.38 160 SER B N 1
ATOM 2853 C CA . SER B 1 160 ? -16.609 0.774 0.098 1 96.38 160 SER B CA 1
ATOM 2854 C C . SER B 1 160 ? -16.25 -0.704 -0.024 1 96.38 160 SER B C 1
ATOM 2856 O O . SER B 1 160 ? -17.141 -1.554 -0.141 1 96.38 160 SER B O 1
ATOM 2858 N N . ARG B 1 161 ? -15.008 -1.03 0.003 1 97.31 161 ARG B N 1
ATOM 2859 C CA . ARG B 1 161 ? -14.555 -2.412 -0.106 1 97.31 161 ARG B CA 1
ATOM 2860 C C . ARG B 1 161 ? -15.039 -3.242 1.078 1 97.31 161 ARG B C 1
ATOM 2862 O O . ARG B 1 161 ? -15.516 -4.363 0.902 1 97.31 161 ARG B O 1
ATOM 2869 N N . ILE B 1 162 ? -14.891 -2.699 2.254 1 96.94 162 ILE B N 1
ATOM 2870 C CA . ILE B 1 162 ? -15.344 -3.408 3.445 1 96.94 162 ILE B CA 1
ATOM 2871 C C . ILE B 1 162 ? -16.844 -3.699 3.334 1 96.94 162 ILE B C 1
ATOM 2873 O O . ILE B 1 162 ? -17.281 -4.82 3.604 1 96.94 162 ILE B O 1
ATOM 2877 N N . GLU B 1 163 ? -17.562 -2.693 2.912 1 94.88 163 GLU B N 1
ATOM 2878 C CA . GLU B 1 163 ? -19 -2.848 2.752 1 94.88 163 GLU B CA 1
ATOM 2879 C C . GLU B 1 163 ? -19.344 -3.957 1.759 1 94.88 163 GLU B C 1
ATOM 2881 O O . GLU B 1 163 ? -20.344 -4.66 1.914 1 94.88 163 GLU B O 1
ATOM 2886 N N . GLN B 1 164 ? -18.547 -4.105 0.778 1 95.69 164 GLN B N 1
ATOM 2887 C CA . GLN B 1 164 ? -18.781 -5.07 -0.288 1 95.69 164 GLN B CA 1
ATOM 2888 C C . GLN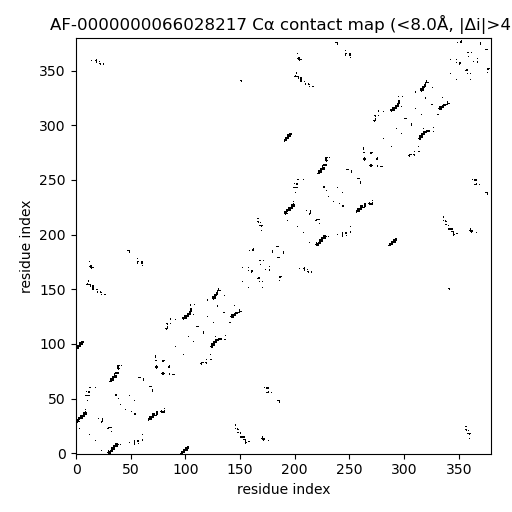 B 1 164 ? -18.172 -6.426 0.049 1 95.69 164 GLN B C 1
ATOM 2890 O O . GLN B 1 164 ? -18.25 -7.363 -0.748 1 95.69 164 GLN B O 1
ATOM 2895 N N . GLY B 1 165 ? -17.469 -6.543 1.131 1 95.88 165 GLY B N 1
ATOM 2896 C CA . GLY B 1 165 ? -16.844 -7.789 1.542 1 95.88 165 GLY B CA 1
ATOM 2897 C C . GLY B 1 165 ? -15.555 -8.078 0.799 1 95.88 165 GLY B C 1
ATOM 2898 O O . GLY B 1 165 ? -15.109 -9.227 0.743 1 95.88 165 GLY B O 1
ATOM 2899 N N . LEU B 1 166 ? -14.969 -7.047 0.208 1 97.06 166 LEU B N 1
ATOM 2900 C CA . LEU B 1 166 ? -13.727 -7.191 -0.536 1 97.06 166 LEU B CA 1
ATOM 2901 C C . LEU B 1 166 ? -12.523 -7.066 0.39 1 97.06 166 LEU B C 1
ATOM 2903 O O . LEU B 1 166 ? -12.609 -6.449 1.453 1 97.06 166 LEU B O 1
ATOM 2907 N N . PRO B 1 167 ? -11.406 -7.617 -0.015 1 96.94 167 PRO B N 1
ATOM 2908 C CA . PRO B 1 167 ? -10.211 -7.539 0.825 1 96.94 167 PRO B CA 1
ATOM 2909 C C . PRO B 1 167 ? -9.695 -6.109 0.982 1 96.94 167 PRO B C 1
ATOM 2911 O O . PRO B 1 167 ? -9.742 -5.324 0.033 1 96.94 167 PRO B O 1
ATOM 2914 N N . VAL B 1 168 ? -9.242 -5.816 2.197 1 97.81 168 VAL B N 1
ATOM 2915 C CA . VAL B 1 168 ? -8.609 -4.527 2.455 1 97.81 168 VAL B CA 1
ATOM 2916 C C . VAL B 1 168 ? -7.273 -4.738 3.17 1 97.81 168 VAL B C 1
ATOM 2918 O O . VAL B 1 168 ? -6.645 -3.779 3.621 1 97.81 168 VAL B O 1
ATOM 2921 N N . ASP B 1 169 ? -6.852 -6.047 3.219 1 96.88 169 ASP B N 1
ATOM 2922 C CA . ASP B 1 169 ? -5.527 -6.355 3.744 1 96.88 169 ASP B CA 1
ATOM 2923 C C . ASP B 1 169 ? -4.445 -5.574 3 1 96.88 169 ASP B C 1
ATOM 2925 O O . ASP B 1 169 ? -4.547 -5.363 1.79 1 96.88 169 ASP B O 1
ATOM 2929 N N . TYR B 1 170 ? -3.438 -5.129 3.74 1 96.75 170 TYR B N 1
ATOM 2930 C CA . TYR B 1 170 ? -2.246 -4.469 3.219 1 96.75 170 TYR B CA 1
ATOM 2931 C C . TYR B 1 170 ? -2.572 -3.061 2.729 1 96.75 170 TYR B C 1
ATOM 2933 O O . TYR B 1 170 ? -1.677 -2.312 2.33 1 96.75 170 TYR B O 1
ATOM 2941 N N . LEU B 1 171 ? -3.889 -2.672 2.744 1 97.44 171 LEU B N 1
ATOM 2942 C CA . LEU B 1 171 ? -4.254 -1.286 2.469 1 97.44 171 LEU B CA 1
ATOM 2943 C C . LEU B 1 171 ? -4.254 -0.458 3.748 1 97.44 171 LEU B C 1
ATOM 2945 O O . LEU B 1 171 ? -4.266 0.773 3.697 1 97.44 171 LEU B O 1
ATOM 2949 N N . LEU B 1 172 ? -4.25 -1.188 4.844 1 97.56 172 LEU B N 1
ATOM 2950 C CA . LEU B 1 172 ? -4.254 -0.619 6.188 1 97.56 172 LEU B CA 1
ATOM 2951 C C . LEU B 1 172 ? -3.127 -1.21 7.031 1 97.56 172 LEU B C 1
ATOM 2953 O O . LEU B 1 172 ? -2.723 -2.355 6.816 1 97.56 172 LEU B O 1
ATOM 2957 N N . PRO B 1 173 ? -2.637 -0.333 7.977 1 97.5 173 PRO B N 1
ATOM 2958 C CA . PRO B 1 173 ? -1.82 -1.008 8.984 1 97.5 173 PRO B CA 1
ATOM 2959 C C . PRO B 1 173 ? -2.545 -2.18 9.648 1 97.5 173 PRO B C 1
ATOM 2961 O O . PRO B 1 173 ? -3.76 -2.123 9.852 1 97.5 173 PRO B O 1
ATOM 2964 N N . PHE B 1 174 ? -1.768 -3.203 10 1 96.5 174 PHE B N 1
ATOM 2965 C CA . PHE B 1 174 ? -2.32 -4.457 10.5 1 96.5 174 PHE B CA 1
ATOM 2966 C C . PHE B 1 174 ? -3.209 -4.215 11.711 1 96.5 174 PHE B C 1
ATOM 2968 O O . PHE B 1 174 ? -4.332 -4.723 11.781 1 96.5 174 PHE B O 1
ATOM 2975 N N . ASP B 1 175 ? -2.752 -3.402 12.656 1 97.88 175 ASP B N 1
ATOM 2976 C CA . ASP B 1 175 ? -3.482 -3.166 13.898 1 97.88 175 ASP B CA 1
ATOM 2977 C C . ASP B 1 175 ? -4.77 -2.389 13.641 1 97.88 175 ASP B C 1
ATOM 2979 O O . ASP B 1 175 ? -5.77 -2.58 14.336 1 97.88 175 ASP B O 1
ATOM 2983 N N . VAL B 1 176 ? -4.77 -1.53 12.672 1 98.62 176 VAL B N 1
ATOM 2984 C CA . VAL B 1 176 ? -5.973 -0.79 12.297 1 98.62 176 VAL B CA 1
ATOM 2985 C C . VAL B 1 176 ? -7.004 -1.747 11.711 1 98.62 176 VAL B C 1
ATOM 2987 O O . VAL B 1 176 ? -8.188 -1.682 12.055 1 98.62 176 VAL B O 1
ATOM 2990 N N . LEU B 1 177 ? -6.551 -2.66 10.844 1 98.19 177 LEU B N 1
ATOM 2991 C CA . LEU B 1 177 ? -7.441 -3.658 10.258 1 98.19 177 LEU B CA 1
ATOM 2992 C C . LEU B 1 177 ? -8.078 -4.52 11.336 1 98.19 177 LEU B C 1
ATOM 2994 O O . LEU B 1 177 ? -9.281 -4.777 11.305 1 98.19 177 LEU B O 1
ATOM 2998 N N . GLN B 1 178 ? -7.277 -4.961 12.266 1 98 178 GLN B N 1
ATOM 2999 C CA . GLN B 1 178 ? -7.789 -5.781 13.359 1 98 178 GLN B CA 1
ATOM 3000 C C . GLN B 1 178 ? -8.844 -5.027 14.164 1 98 178 GLN B C 1
ATOM 3002 O O . GLN B 1 178 ? -9.859 -5.605 14.562 1 98 178 GLN B O 1
ATOM 3007 N N . TYR B 1 179 ? -8.602 -3.705 14.43 1 98.38 179 TYR B N 1
ATOM 3008 C CA . TYR B 1 179 ? -9.562 -2.869 15.141 1 98.38 179 TYR B CA 1
ATOM 3009 C C . TYR B 1 179 ? -10.883 -2.803 14.391 1 98.38 179 TYR B C 1
ATOM 3011 O O . TYR B 1 179 ? -11.953 -2.936 14.992 1 98.38 179 TYR B O 1
ATOM 3019 N N . ILE B 1 180 ? -10.805 -2.623 13.094 1 97.44 180 ILE B N 1
ATOM 3020 C CA . ILE B 1 180 ? -11.992 -2.529 12.25 1 97.44 180 ILE B CA 1
ATOM 3021 C C . ILE B 1 180 ? -12.781 -3.832 12.32 1 97.44 180 ILE B C 1
ATOM 3023 O O . ILE B 1 180 ? -14 -3.818 12.492 1 97.44 180 ILE B O 1
ATOM 3027 N N . LYS B 1 181 ? -12.07 -4.945 12.227 1 96.56 181 LYS B N 1
ATOM 3028 C CA . LYS B 1 181 ? -12.711 -6.258 12.258 1 96.56 181 LYS B CA 1
ATOM 3029 C C . LYS B 1 181 ? -13.328 -6.535 13.625 1 96.56 181 LYS B C 1
ATOM 3031 O O . LYS B 1 181 ? -14.484 -6.957 13.711 1 96.56 181 LYS B O 1
ATOM 3036 N N . SER B 1 182 ? -12.594 -6.227 14.656 1 97.06 182 SER B N 1
ATOM 3037 C CA . SER B 1 182 ? -13.016 -6.527 16.016 1 97.06 182 SER B CA 1
ATOM 3038 C C . SER B 1 182 ? -14.234 -5.695 16.406 1 97.06 182 SER B C 1
ATOM 3040 O O . SER B 1 182 ? -15.062 -6.137 17.203 1 97.06 182 SER B O 1
ATOM 3042 N N . ASN B 1 183 ? -14.359 -4.5 15.844 1 95.5 183 ASN B N 1
ATOM 3043 C CA . ASN B 1 183 ? -15.445 -3.598 16.219 1 95.5 183 ASN B CA 1
ATOM 3044 C C . ASN B 1 183 ? -16.516 -3.537 15.133 1 95.5 183 ASN B C 1
ATOM 3046 O O . ASN B 1 183 ? -17.453 -2.736 15.219 1 95.5 183 ASN B O 1
ATOM 3050 N N . ASN B 1 184 ? -16.391 -4.336 14.094 1 94 184 ASN B N 1
ATOM 3051 C CA . ASN B 1 184 ? -17.328 -4.422 12.992 1 94 184 ASN B CA 1
ATOM 3052 C C . ASN B 1 184 ? -17.609 -3.049 12.383 1 94 184 ASN B C 1
ATOM 3054 O O . ASN B 1 184 ? -18.766 -2.676 12.195 1 94 184 ASN B O 1
ATOM 3058 N N . LEU B 1 185 ? -16.516 -2.35 12.219 1 94.56 185 LEU B N 1
ATOM 3059 C CA . LEU B 1 185 ? -16.656 -1.013 11.648 1 94.56 185 LEU B CA 1
ATOM 3060 C C . LEU B 1 185 ? -16.875 -1.083 10.141 1 94.56 185 LEU B C 1
ATOM 3062 O O . LEU B 1 185 ? -16.266 -1.927 9.469 1 94.56 185 LEU B O 1
ATOM 3066 N N . TYR B 1 186 ? -17.688 -0.172 9.547 1 93.44 186 TYR B N 1
ATOM 3067 C CA . TYR B 1 186 ? -17.922 0.076 8.125 1 93.44 186 TYR B CA 1
ATOM 3068 C C . TYR B 1 186 ? -18.703 -1.065 7.496 1 93.44 186 TYR B C 1
ATOM 3070 O O . TYR B 1 186 ? -18.75 -1.191 6.27 1 93.44 186 TYR B O 1
ATOM 3078 N N . VAL B 1 187 ? -19.156 -1.975 8.266 1 87.69 187 VAL B N 1
ATOM 3079 C CA . VAL B 1 187 ? -19.953 -3.066 7.738 1 87.69 187 VAL B CA 1
ATOM 3080 C C . VAL B 1 187 ? -21.406 -2.604 7.566 1 87.69 187 VAL B C 1
ATOM 3082 O O . VAL B 1 187 ? -21.906 -1.806 8.367 1 87.69 187 VAL B O 1
ATOM 3085 N N . LYS B 1 188 ? -22.016 -2.869 6.344 1 73.62 188 LYS B N 1
ATOM 3086 C CA . LYS B 1 188 ? -23.422 -2.52 6.121 1 73.62 188 LYS B CA 1
ATOM 3087 C C . LYS B 1 188 ? -24.312 -3.055 7.238 1 73.62 188 LYS B C 1
ATOM 3089 O O . LYS B 1 188 ? -24.141 -4.195 7.676 1 73.62 188 LYS B O 1
ATOM 3094 N N . GLY B 1 189 ? -25.281 -2.176 7.617 1 57.88 189 GLY B N 1
ATOM 3095 C CA . GLY B 1 189 ? -26.328 -2.484 8.57 1 57.88 189 GLY B CA 1
ATOM 3096 C C . GLY B 1 189 ? -25.906 -2.277 10.016 1 57.88 189 GLY B C 1
ATOM 3097 O O . GLY B 1 189 ? -26.75 -2.279 10.922 1 57.88 189 GLY B O 1
ATOM 3098 N N . LYS B 1 190 ? -24.547 -2.268 10.25 1 47.25 190 LYS B N 1
ATOM 3099 C CA . LYS B 1 190 ? -24.156 -1.972 11.625 1 47.25 190 LYS B CA 1
ATOM 3100 C C . LYS B 1 190 ? -23.562 -0.571 11.742 1 47.25 190 LYS B C 1
ATOM 3102 O O . LYS B 1 190 ? -22.875 -0.107 10.828 1 47.25 190 LYS B O 1
#

pLDDT: mean 91.74, std 12.36, range [42.84, 98.75]

Foldseek 3Di:
DEEEEAEDQCLPPWVQNVQVVVLCCVVVVGQAYEYEHFQDPVPDCPVFDHSVLRVVLVCVQCVPPDRYYYDHQQRVVVGDDAVLVVLVSVCVVVVPYAYEYEDEPVCVVCLVVGDPSVSVLVRHAYEYEYEPDQDDDDDPGHHHYGNDDYDPDDSVVLLVCVQVVHDCPPRHDPVSVVSCVVVVPSHPPD/DFEEEAEDQCLPPWVQNVQVVVLCCVVVVGQAYEYEHFQDPVPDCPVFDHSVLRVVLVCVQCVPPDRYYYDHQQNVVVTDDAVLVVLVSVCVVVVPYAYEYEDEVVCVVCLVVGDPSVSVLVRHAYEYEYEPDQDDDDDPGHHHYGNDDYDPDDSVVLLVCVQVV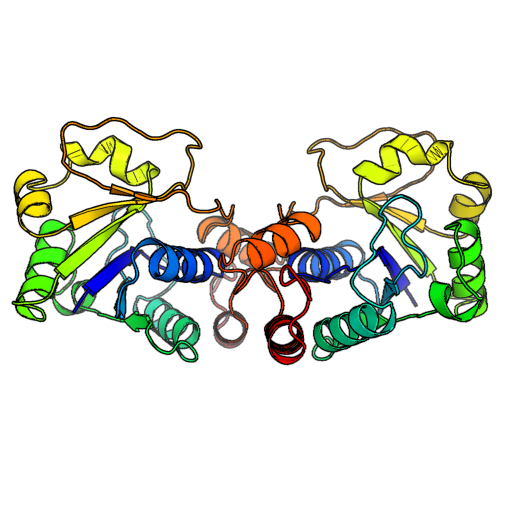HDCPPRHDPRSVVSCVVVVHSHPPD

Organism: Borrelia turicatae (strain 91E135) (NCBI:txid314724)

Nearest PDB structures (foldseek):
  9fyb-assembly1_B  TM=9.586E-01  e=6.502E-19  Enterococcus faecium
  2qtr-assembly1_A  TM=9.033E-01  e=1.398E-19  Bacillus anthracis
  6buv-assembly1_B  TM=8.742E-01  e=1.093E-16  Mycobacterium tuberculosis H37Rv
  5vir-assembly1_B-2  TM=8.806E-01  e=2.513E-16  Mycobacteroides abscessus ATCC 19977
  6buv-assembly1_A  TM=8.230E-01  e=1.951E-15  Mycobacterium tuberculosis H37Rv

Secondary structure (DSSP, 8-state):
-EEEEEEE--TT--HHHHHHHHHHHHHHT-SEEEEEE-SS-SSS---SS-HHHHHHHHHHHHTT-SSEEE--HHHHTT---SHHHHHHHHHHHSTTSEEEEEEEHHHHTTGGGSSSHHHHHHHSEEEEE-SS-SSPPP-SS--EE--PPP----HHHHHHHHHTT---TTTS-HHHHHHHHHTTTT-TT-/-EEEEEEE--TT--HHHHHHHHHHHHHHT-SEEEEEE-SS-SSS---SS-HHHHHHHHHHHHTT-SSEEE--HHHHTT---SHHHHHHHHHHHSTTSEEEEEEEHHHHTTGGGSSSHHHHHHHSEEEEE-SS-SSPPP-SS--EE--PPP----HHHHHHHHHTT---TTTS-HHHHHHHHHTTTT-TT-

Solvent-accessible surface area (backbone atoms only — not comparable to full-atom values): 21425 Å² total; per-residue (Å²): 97,38,33,35,36,40,69,41,66,36,70,50,61,32,34,49,59,53,33,48,51,47,44,47,38,64,79,65,64,41,66,33,36,32,38,30,46,49,43,66,66,81,88,45,82,65,81,83,69,55,63,64,56,32,48,51,36,43,49,49,61,32,68,86,44,91,48,46,47,78,42,57,67,23,44,71,68,78,42,47,86,47,67,47,56,47,48,52,56,50,40,70,76,41,73,85,39,48,43,30,44,49,41,40,42,73,57,54,74,52,39,86,74,41,72,57,43,68,59,42,53,74,68,31,46,39,32,37,34,46,64,81,50,92,65,85,81,85,69,92,63,79,65,44,77,50,92,56,83,66,57,96,68,52,37,68,57,51,42,52,28,46,47,70,70,43,77,57,68,74,50,31,44,68,62,31,49,50,50,34,62,76,64,52,56,59,33,78,97,95,95,37,33,35,36,40,69,41,66,36,71,49,62,33,34,49,59,55,34,47,51,47,44,48,37,64,77,64,63,42,65,35,37,34,38,31,45,48,45,65,64,81,87,45,83,64,78,85,68,55,63,65,56,31,49,51,36,42,49,50,62,33,66,86,44,91,46,44,47,78,41,56,65,22,45,71,66,78,41,46,84,45,69,48,56,47,49,52,56,50,40,70,76,42,72,86,39,48,43,29,44,48,43,40,44,71,57,54,74,53,39,86,74,40,74,58,43,68,58,41,53,76,69,32,45,39,32,37,34,46,65,81,49,92,65,86,82,86,70,94,64,80,64,44,77,50,91,56,82,67,58,97,69,52,37,68,57,51,42,52,29,46,47,71,71,43,76,59,67,73,50,30,45,68,61,32,50,50,50,34,62,75,65,51,56,59,34,76,97,95

Radius of gyration: 23.25 Å; Cα contacts (8 Å, |Δi|>4): 623; chains: 2; bounding box: 54×70×50 Å